Protein AF-A0A254SBN6-F1 (afdb_monomer_lite)

Sequence (213 aa):
MVHPYGEISDEPLEQAGLNVSQGADYEMYFSIADAWGNDSRSVTILERNDLVFFQFGYSECADVQYDTTKNLLTVRHGGDAVGNWILLDAEKSASVRKLKKSIEKYTQEYTTDDVLDGYGSSVVLKDYKRKTRRHLYFPNAKHSRVHDAVTIEKTFVSFLPSRDSYASMSYSDVSKKCADLQNELVVQMTMGEPDSSIKKKHPEQTGWAEKRN

pLDDT: mean 78.95, std 18.46, range [31.31, 98.12]

Foldseek 3Di:
DKDWFWDKDKDFADPVNLVPLPQWQKKKKKWFAPQQNQWIKMKIWTHHPLWIKIKIKIWGQQDWDQDPVVRDTDTDTPDIDIGDIDTDDPVLSVLVVVLVVLQVPDDIWMDPFDFDPRGFMKMWMQRSVVSMIMIITGTPGDCPRVVSVVVSVVSRVVPDDPCVVTDPDDPVVSVVVSVVVVVVSVVVVVPPDDPPPPPPPDDDDDDDDDDDD

Radius of gyration: 25.88 Å; chains: 1; bounding box: 81×72×52 Å

Structure (mmCIF, N/CA/C/O backbone):
data_AF-A0A254SBN6-F1
#
_entry.id   AF-A0A254SBN6-F1
#
loop_
_atom_site.group_PDB
_atom_site.id
_atom_site.type_symbol
_atom_site.label_atom_id
_atom_site.label_alt_id
_atom_site.label_comp_id
_atom_site.label_asym_id
_atom_site.label_entity_id
_atom_site.label_seq_id
_atom_site.pdbx_PDB_ins_code
_atom_site.Cartn_x
_atom_site.Cartn_y
_atom_site.Cartn_z
_atom_site.occupancy
_atom_site.B_iso_or_equiv
_atom_site.auth_seq_id
_atom_site.auth_comp_id
_atom_site.auth_asym_id
_atom_site.auth_atom_id
_atom_site.pdbx_PDB_model_num
ATOM 1 N N . MET A 1 1 ? 25.939 -2.891 10.377 1.00 67.75 1 MET A N 1
ATOM 2 C CA . MET A 1 1 ? 25.417 -1.662 11.018 1.00 67.75 1 MET A CA 1
ATOM 3 C C . MET A 1 1 ? 23.913 -1.865 11.188 1.00 67.75 1 MET A C 1
ATOM 5 O O . MET A 1 1 ? 23.377 -2.690 10.464 1.00 67.75 1 MET A O 1
ATOM 9 N N . VAL A 1 2 ? 23.259 -1.271 12.191 1.00 80.88 2 VAL A N 1
ATOM 10 C CA . VAL A 1 2 ? 21.801 -1.426 12.373 1.00 80.88 2 VAL A CA 1
ATOM 11 C C . VAL A 1 2 ? 21.120 -0.217 11.742 1.00 80.88 2 VAL A C 1
ATOM 13 O O . VAL A 1 2 ? 21.480 0.911 12.073 1.00 80.88 2 VAL A O 1
ATOM 16 N N . HIS A 1 3 ? 20.162 -0.458 10.853 1.00 79.75 3 HIS A N 1
ATOM 17 C CA . HIS A 1 3 ? 19.415 0.565 10.126 1.00 79.75 3 HIS A CA 1
ATOM 18 C C . HIS A 1 3 ? 17.928 0.512 10.505 1.00 79.75 3 HIS A C 1
ATOM 20 O O . HIS A 1 3 ? 17.415 -0.577 10.790 1.00 79.75 3 HIS A O 1
ATOM 26 N N . PRO A 1 4 ? 17.233 1.663 10.553 1.00 84.00 4 PRO A N 1
ATOM 27 C CA . PRO A 1 4 ? 15.793 1.694 10.787 1.00 84.00 4 PRO A CA 1
ATOM 28 C C . PRO A 1 4 ? 15.039 1.008 9.638 1.00 84.00 4 PRO A C 1
ATOM 30 O O . PRO A 1 4 ? 15.442 1.106 8.481 1.00 84.00 4 PRO A O 1
ATOM 33 N N . TYR A 1 5 ? 13.948 0.312 9.961 1.00 85.69 5 TYR A N 1
ATOM 34 C CA . TYR A 1 5 ? 13.074 -0.354 8.998 1.00 85.69 5 TYR A CA 1
ATOM 35 C C . TYR A 1 5 ? 11.602 -0.039 9.290 1.00 85.69 5 TYR A C 1
ATOM 37 O O . TYR A 1 5 ? 11.129 -0.181 10.422 1.00 85.69 5 TYR A O 1
ATOM 45 N N . GLY A 1 6 ? 10.846 0.368 8.268 1.00 84.25 6 GLY A N 1
ATOM 46 C CA . GLY A 1 6 ? 9.483 0.854 8.473 1.00 84.25 6 GLY A CA 1
ATOM 47 C C . GLY A 1 6 ? 9.482 2.232 9.103 1.00 84.25 6 GLY A C 1
ATOM 48 O O . GLY A 1 6 ? 8.956 2.400 10.199 1.00 84.25 6 GLY A O 1
ATOM 49 N N . GLU A 1 7 ? 10.099 3.207 8.435 1.00 88.94 7 GLU A N 1
ATOM 50 C CA . GLU A 1 7 ? 10.038 4.596 8.889 1.00 88.94 7 GLU A CA 1
ATOM 51 C C . GLU A 1 7 ? 8.579 5.034 9.023 1.00 88.94 7 GLU A C 1
ATOM 53 O O . GLU A 1 7 ? 7.764 4.772 8.135 1.00 88.94 7 GLU A O 1
ATOM 58 N N . ILE A 1 8 ? 8.259 5.682 10.144 1.00 94.12 8 ILE A N 1
ATOM 59 C CA . ILE A 1 8 ? 6.905 6.122 10.479 1.00 94.12 8 ILE A CA 1
ATOM 60 C C . ILE A 1 8 ? 6.838 7.641 10.334 1.00 94.12 8 ILE A C 1
ATOM 62 O O . ILE A 1 8 ? 7.571 8.357 11.014 1.00 94.12 8 ILE A O 1
ATOM 66 N N . SER A 1 9 ? 5.917 8.131 9.503 1.00 94.69 9 SER A N 1
ATOM 67 C CA . SER A 1 9 ? 5.515 9.543 9.490 1.00 94.69 9 SER A CA 1
ATOM 68 C C . SER A 1 9 ? 4.033 9.656 9.829 1.00 94.69 9 SER A C 1
ATOM 70 O O . SER A 1 9 ? 3.185 9.135 9.101 1.00 94.69 9 SER A O 1
ATOM 72 N N . ASP A 1 10 ? 3.728 10.321 10.941 1.00 95.25 10 ASP A N 1
ATOM 73 C CA . ASP A 1 10 ? 2.363 10.632 11.362 1.00 95.25 10 ASP A CA 1
ATOM 74 C C . ASP A 1 10 ? 2.080 12.120 11.129 1.00 95.25 10 ASP A C 1
ATOM 76 O O . ASP A 1 10 ? 2.785 12.997 11.627 1.00 95.25 10 ASP A O 1
ATOM 80 N N . GLU A 1 11 ? 1.015 12.404 10.388 1.00 94.38 11 GLU A N 1
ATOM 81 C CA . GLU A 1 11 ? 0.633 13.744 9.948 1.00 94.38 11 GLU A CA 1
ATOM 82 C C . GLU A 1 11 ? -0.873 13.967 10.174 1.00 94.38 11 GLU A C 1
ATOM 84 O O . GLU A 1 11 ? -1.669 13.023 10.098 1.00 94.38 11 GLU A O 1
ATOM 89 N N . PRO A 1 12 ? -1.328 15.205 10.430 1.00 94.19 12 PRO A N 1
ATOM 90 C CA . PRO A 1 12 ? -2.749 15.515 10.335 1.00 94.19 12 PRO A CA 1
ATOM 91 C C . PRO A 1 12 ? -3.233 15.325 8.889 1.00 94.19 12 PRO A C 1
ATOM 93 O O . PRO A 1 12 ? -2.528 15.651 7.935 1.00 94.19 12 PRO A O 1
ATOM 96 N N . LEU A 1 13 ? -4.458 14.825 8.709 1.00 90.75 13 LEU A N 1
ATOM 97 C CA . LEU A 1 13 ? -5.067 14.771 7.379 1.00 90.75 13 LEU A CA 1
ATOM 98 C C . LEU A 1 13 ? -5.337 16.187 6.868 1.00 90.75 13 LEU A C 1
ATOM 100 O O . LEU A 1 13 ? -6.056 16.961 7.501 1.00 90.75 13 LEU A O 1
ATOM 104 N N . GLU A 1 14 ? -4.810 16.495 5.687 1.00 86.06 14 GLU A N 1
ATOM 105 C CA . GLU A 1 14 ? -5.105 17.747 5.001 1.00 86.06 14 GLU A CA 1
ATOM 106 C C . GLU A 1 14 ? -6.595 17.867 4.660 1.00 86.06 14 GLU A C 1
ATOM 108 O O . GLU A 1 14 ? -7.290 16.876 4.403 1.00 86.06 14 GLU A O 1
ATOM 113 N N . GLN A 1 15 ? -7.087 19.107 4.581 1.00 80.56 15 GLN A N 1
ATOM 114 C CA . GLN A 1 15 ? -8.495 19.390 4.295 1.00 80.56 15 GLN A CA 1
ATOM 115 C C . GLN A 1 15 ? -8.963 18.766 2.969 1.00 80.56 15 GLN A C 1
ATOM 117 O O . GLN A 1 15 ? -10.091 18.283 2.879 1.00 80.56 15 GLN A O 1
ATOM 122 N N . ALA A 1 16 ? -8.088 18.720 1.959 1.00 79.56 16 ALA A N 1
ATOM 123 C CA . ALA A 1 16 ? -8.364 18.047 0.693 1.00 79.56 16 ALA A CA 1
ATOM 124 C C . ALA A 1 16 ? -8.655 16.549 0.893 1.00 79.56 16 ALA A C 1
ATOM 126 O O . ALA A 1 16 ? -9.636 16.035 0.360 1.00 79.56 16 ALA A O 1
ATOM 127 N N . GLY A 1 17 ? -7.869 15.864 1.729 1.00 73.88 17 GLY A N 1
ATOM 128 C CA . GLY A 1 17 ? -8.077 14.454 2.063 1.00 73.88 17 GLY A CA 1
ATOM 129 C C . GLY A 1 17 ? -9.382 14.199 2.821 1.00 73.88 17 GLY A C 1
ATOM 130 O O . GLY A 1 17 ? -10.051 13.198 2.569 1.00 73.88 17 GLY A O 1
ATOM 131 N N . LEU A 1 18 ? -9.789 15.119 3.702 1.00 75.62 18 LEU A N 1
ATOM 132 C CA . LEU A 1 18 ? -11.062 15.023 4.430 1.00 75.6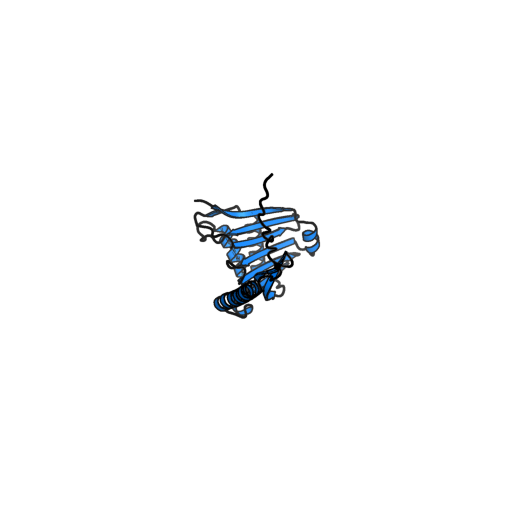2 18 LEU A CA 1
ATOM 133 C C . LEU A 1 18 ? -12.275 15.148 3.497 1.00 75.62 18 LEU A C 1
ATOM 135 O O . LEU A 1 18 ? -13.257 14.419 3.659 1.00 75.62 18 LEU A O 1
ATOM 139 N N . ASN A 1 19 ? -12.193 16.023 2.494 1.00 75.88 19 ASN A N 1
ATOM 140 C CA . ASN A 1 19 ? -13.279 16.260 1.540 1.00 75.88 19 ASN A CA 1
ATOM 141 C C . ASN A 1 19 ? -13.505 15.067 0.591 1.00 75.88 19 ASN A C 1
ATOM 143 O O . ASN A 1 19 ? -14.624 14.854 0.128 1.00 75.88 19 ASN A O 1
ATOM 147 N N . VAL A 1 20 ? -12.466 14.266 0.332 1.00 76.38 20 VAL A N 1
ATOM 148 C CA . VAL A 1 20 ? -12.528 13.076 -0.540 1.00 76.38 20 VAL A CA 1
ATOM 149 C C . VAL A 1 20 ? -12.968 11.819 0.223 1.00 76.38 20 VAL A C 1
ATOM 151 O O . VAL A 1 20 ? -13.244 10.798 -0.394 1.00 76.38 20 VAL A O 1
ATOM 154 N N . SER A 1 21 ? -13.121 11.883 1.552 1.00 75.06 21 SER A N 1
ATOM 155 C CA . SER A 1 21 ? -13.477 10.718 2.380 1.00 75.06 21 SER A CA 1
ATOM 156 C C . SER A 1 21 ? -14.774 10.017 1.959 1.00 75.06 21 SER A C 1
ATOM 158 O O . SER A 1 21 ? -14.936 8.836 2.241 1.00 75.06 21 SER A O 1
ATOM 160 N N . GLN A 1 22 ? -15.716 10.709 1.299 1.00 77.81 22 GLN A N 1
ATOM 161 C CA . GLN A 1 22 ? -17.021 10.160 0.889 1.00 77.81 22 GLN A CA 1
ATOM 162 C C . GLN A 1 22 ? -17.770 9.420 2.024 1.00 77.81 22 GLN A C 1
ATOM 164 O O . GLN A 1 22 ? -18.514 8.465 1.777 1.00 77.81 22 GLN A O 1
ATOM 169 N N . GLY A 1 23 ? -17.565 9.851 3.275 1.00 84.25 23 GLY A N 1
ATOM 170 C CA . GLY A 1 23 ? -18.139 9.217 4.467 1.00 84.25 23 GLY A CA 1
ATOM 171 C C . GLY A 1 23 ? -17.445 7.926 4.915 1.00 84.25 23 GLY A C 1
ATOM 172 O O . GLY A 1 23 ? -18.014 7.193 5.716 1.00 84.25 23 GLY A O 1
ATOM 173 N N . ALA A 1 24 ? -16.255 7.620 4.397 1.00 92.69 24 ALA A N 1
ATOM 174 C CA . ALA A 1 24 ? -15.457 6.480 4.824 1.00 92.69 24 ALA A CA 1
ATOM 175 C C . ALA A 1 24 ? -14.924 6.645 6.252 1.00 92.69 24 ALA A C 1
ATOM 177 O O . ALA A 1 24 ? -14.627 7.748 6.714 1.00 92.69 24 ALA A O 1
ATOM 178 N N . ASP A 1 25 ? -14.755 5.515 6.927 1.00 95.00 25 ASP A N 1
ATOM 179 C CA . ASP A 1 25 ? -14.165 5.429 8.257 1.00 95.00 25 ASP A CA 1
ATOM 180 C C . ASP A 1 25 ? -12.637 5.540 8.176 1.00 95.00 25 ASP A C 1
ATOM 182 O O . ASP A 1 25 ? -12.015 6.283 8.940 1.00 95.00 25 ASP A O 1
ATOM 186 N N . TYR A 1 26 ? -12.037 4.829 7.217 1.00 96.38 26 TYR A N 1
ATOM 187 C CA . TYR A 1 26 ? -10.621 4.922 6.874 1.00 96.38 26 TYR A CA 1
ATOM 188 C C . TYR A 1 26 ? -10.346 4.424 5.450 1.00 96.38 26 TYR A C 1
ATOM 190 O O . TYR A 1 26 ? -11.128 3.666 4.874 1.00 96.38 26 TYR A O 1
ATOM 198 N N . GLU A 1 27 ? -9.184 4.812 4.930 1.00 97.12 27 GLU A N 1
ATOM 199 C CA . GLU A 1 27 ? -8.585 4.296 3.701 1.00 97.12 27 GLU A CA 1
ATOM 200 C C . GLU A 1 27 ? -7.171 3.789 4.005 1.00 97.12 27 GLU A C 1
ATOM 202 O O . GLU A 1 27 ? -6.392 4.460 4.684 1.00 97.12 27 GLU A O 1
ATOM 207 N N . MET A 1 28 ? -6.836 2.604 3.509 1.00 97.94 28 MET A N 1
ATOM 208 C CA . MET A 1 28 ? -5.481 2.071 3.499 1.00 97.94 28 MET A CA 1
ATOM 209 C C . MET A 1 28 ? -5.007 1.938 2.062 1.00 97.94 28 MET A C 1
ATOM 211 O O . MET A 1 28 ? -5.699 1.357 1.234 1.00 97.94 28 MET A O 1
ATOM 215 N N . TYR A 1 29 ? -3.813 2.431 1.788 1.00 96.69 29 TYR A N 1
ATOM 216 C CA . TYR A 1 29 ? -3.151 2.308 0.505 1.00 96.69 29 TYR A CA 1
ATOM 217 C C . TYR A 1 29 ? -1.822 1.593 0.701 1.00 96.69 29 TYR A C 1
ATOM 219 O O . TYR A 1 29 ? -1.080 1.913 1.626 1.00 96.69 29 TYR A O 1
ATOM 227 N N . PHE A 1 30 ? -1.527 0.644 -0.170 1.00 96.88 30 PHE A N 1
ATOM 228 C CA . PHE A 1 30 ? -0.237 -0.010 -0.278 1.00 96.88 30 PHE A CA 1
ATOM 229 C C . PHE A 1 30 ? 0.264 0.140 -1.703 1.00 96.88 30 PHE A C 1
ATOM 231 O O . PHE A 1 30 ? -0.506 -0.032 -2.646 1.00 96.88 30 PHE A O 1
ATOM 238 N N . SER A 1 31 ? 1.551 0.415 -1.858 1.00 93.06 31 SER A N 1
ATOM 239 C CA . SER A 1 31 ? 2.221 0.379 -3.151 1.00 93.06 31 SER A CA 1
ATOM 240 C C . SER A 1 31 ? 3.564 -0.306 -3.042 1.00 93.06 31 SER A C 1
ATOM 242 O O . SER A 1 31 ? 4.280 -0.140 -2.057 1.00 93.06 31 SER A O 1
ATOM 244 N N . ILE A 1 32 ? 3.891 -1.070 -4.072 1.00 89.94 32 ILE A N 1
ATOM 245 C CA . ILE A 1 32 ? 5.181 -1.717 -4.247 1.00 89.94 32 ILE A CA 1
ATOM 246 C C . ILE A 1 32 ? 5.608 -1.531 -5.696 1.00 89.94 32 ILE A C 1
ATOM 248 O O . ILE A 1 32 ? 4.792 -1.665 -6.609 1.00 89.94 32 ILE A O 1
ATOM 252 N N . ALA A 1 33 ? 6.880 -1.227 -5.901 1.00 84.25 33 ALA A N 1
ATOM 253 C CA . ALA A 1 33 ? 7.478 -1.127 -7.219 1.00 84.25 33 ALA A CA 1
ATOM 254 C C . ALA A 1 33 ? 8.822 -1.856 -7.245 1.00 84.25 33 ALA A C 1
ATOM 256 O O . ALA A 1 33 ? 9.437 -2.080 -6.198 1.00 84.25 33 ALA A O 1
ATOM 257 N N . ASP A 1 34 ? 9.265 -2.247 -8.438 1.00 77.62 34 ASP A N 1
ATOM 258 C CA . ASP A 1 34 ? 10.660 -2.632 -8.633 1.00 77.62 34 ASP A CA 1
ATOM 259 C C . ASP A 1 34 ? 11.608 -1.426 -8.501 1.00 77.62 34 ASP A C 1
ATOM 261 O O . ASP A 1 34 ? 11.180 -0.290 -8.280 1.00 77.62 34 ASP A O 1
ATOM 265 N N . ALA A 1 35 ? 12.912 -1.678 -8.648 1.00 74.25 35 ALA A N 1
ATOM 266 C CA . ALA A 1 35 ? 13.940 -0.664 -8.445 1.00 74.25 35 ALA A CA 1
ATOM 267 C C . ALA A 1 35 ? 13.880 0.545 -9.384 1.00 74.25 35 ALA A C 1
ATOM 269 O O . ALA A 1 35 ? 14.540 1.551 -9.137 1.00 74.25 35 ALA A O 1
ATOM 270 N N . TRP A 1 36 ? 13.087 0.449 -10.446 1.00 72.88 36 TRP A N 1
ATOM 271 C CA . TRP A 1 36 ? 13.008 1.446 -11.500 1.00 72.88 36 TRP A CA 1
ATOM 272 C C . TRP A 1 36 ? 11.582 1.959 -11.705 1.00 72.88 36 TRP A C 1
ATOM 274 O O . TRP A 1 36 ? 11.349 2.721 -12.634 1.00 72.88 36 TRP A O 1
ATOM 284 N N . GLY A 1 37 ? 10.619 1.552 -10.869 1.00 74.31 37 GLY A N 1
ATOM 285 C CA . GLY A 1 37 ? 9.211 1.908 -11.058 1.00 74.31 37 GLY A CA 1
ATOM 286 C C . GLY A 1 37 ? 8.551 1.232 -12.267 1.00 74.31 37 GLY A C 1
ATOM 287 O O . GLY A 1 37 ? 7.441 1.602 -12.645 1.00 74.31 37 GLY A O 1
ATOM 288 N N . ASN A 1 38 ? 9.206 0.249 -12.883 1.00 76.00 38 ASN A N 1
ATOM 289 C CA . ASN A 1 38 ? 8.777 -0.343 -14.148 1.00 76.00 38 ASN A CA 1
ATOM 290 C C . ASN A 1 38 ? 7.637 -1.351 -13.982 1.00 76.00 38 ASN A C 1
ATOM 292 O O . ASN A 1 38 ? 6.853 -1.544 -14.907 1.00 76.00 38 ASN A O 1
ATOM 296 N N . ASP A 1 39 ? 7.526 -1.981 -12.819 1.00 80.62 39 ASP A N 1
ATOM 297 C CA . ASP A 1 39 ? 6.393 -2.829 -12.451 1.00 80.62 39 ASP A CA 1
ATOM 298 C C . ASP A 1 39 ? 5.888 -2.369 -11.084 1.00 80.62 39 ASP A C 1
ATOM 300 O O . ASP A 1 39 ? 6.470 -2.685 -10.042 1.00 80.62 39 ASP A O 1
ATOM 304 N N . SER A 1 40 ? 4.835 -1.551 -11.100 1.00 86.94 40 SER A N 1
ATOM 305 C CA . SER A 1 40 ? 4.221 -1.003 -9.896 1.00 86.94 40 SER A CA 1
ATOM 306 C C . SER A 1 40 ? 2.853 -1.622 -9.664 1.00 86.94 40 SER A C 1
ATOM 308 O O . SER A 1 40 ? 2.019 -1.704 -10.564 1.00 86.94 40 SER A O 1
ATOM 310 N N . ARG A 1 41 ? 2.608 -2.046 -8.426 1.00 90.38 41 ARG A N 1
ATOM 311 C CA . ARG A 1 41 ? 1.334 -2.603 -7.973 1.00 90.38 41 ARG A CA 1
ATOM 312 C C . ARG A 1 41 ? 0.861 -1.828 -6.766 1.00 90.38 41 ARG A C 1
ATOM 314 O O . ARG A 1 41 ? 1.654 -1.492 -5.885 1.00 90.38 41 ARG A O 1
ATOM 321 N N . SER A 1 42 ? -0.440 -1.612 -6.691 1.00 94.06 42 SER A N 1
ATOM 322 C CA . SER A 1 42 ? -1.061 -0.981 -5.541 1.00 94.06 42 SER A CA 1
ATOM 323 C C . SER A 1 42 ? -2.335 -1.684 -5.108 1.00 94.06 42 SER A C 1
ATOM 325 O O . SER A 1 42 ? -3.009 -2.371 -5.878 1.00 94.06 42 SER A O 1
ATOM 327 N N . VAL A 1 43 ? -2.643 -1.516 -3.829 1.00 96.12 43 VAL A N 1
ATOM 328 C CA . VAL A 1 43 ? -3.874 -1.965 -3.194 1.00 96.12 43 VAL A CA 1
ATOM 329 C C . VAL A 1 43 ? -4.455 -0.789 -2.437 1.00 96.12 43 VAL A C 1
ATOM 331 O O . VAL A 1 43 ? -3.791 -0.230 -1.569 1.00 96.12 43 VAL A O 1
ATOM 334 N N . THR A 1 44 ? -5.712 -0.468 -2.714 1.00 96.81 44 THR A N 1
ATOM 335 C CA . THR A 1 44 ? -6.494 0.482 -1.927 1.00 96.81 44 THR A CA 1
ATOM 336 C C . THR A 1 44 ? -7.631 -0.264 -1.252 1.00 96.81 44 THR A C 1
ATOM 338 O O . THR A 1 44 ? -8.377 -1.005 -1.890 1.00 96.81 44 THR A O 1
ATOM 341 N N . ILE A 1 45 ? -7.774 -0.071 0.053 1.00 97.31 45 ILE A N 1
ATOM 342 C CA . ILE A 1 45 ? -8.854 -0.629 0.856 1.00 97.31 45 ILE A CA 1
ATOM 343 C C . ILE A 1 45 ? -9.577 0.516 1.551 1.00 97.31 45 ILE A C 1
ATOM 345 O O . ILE A 1 45 ? -8.947 1.371 2.167 1.00 97.31 45 ILE A O 1
ATOM 349 N N . LEU A 1 46 ? -10.901 0.513 1.478 1.00 95.94 46 LEU A N 1
ATOM 350 C CA . LEU A 1 46 ? -11.766 1.544 2.034 1.00 95.94 46 LEU A CA 1
ATOM 351 C C . LEU A 1 46 ? -12.826 0.883 2.912 1.00 95.94 46 LEU A C 1
ATOM 353 O O . LEU A 1 46 ? -13.549 0.014 2.433 1.00 95.94 46 LEU A O 1
ATOM 357 N N . GLU A 1 47 ? -12.966 1.302 4.168 1.00 96.56 47 GLU A N 1
ATOM 358 C CA . GLU A 1 47 ? -14.106 0.891 5.002 1.00 96.56 47 GLU A CA 1
ATOM 359 C C . GLU A 1 47 ? -15.101 2.043 5.142 1.00 96.56 47 GLU A C 1
ATOM 361 O O . GLU A 1 47 ? -14.714 3.186 5.392 1.00 96.56 47 GLU A O 1
ATOM 366 N N . ARG A 1 48 ? -16.388 1.745 4.956 1.00 94.31 48 ARG A N 1
ATOM 367 C CA . ARG A 1 48 ? -17.491 2.704 5.052 1.00 94.31 48 ARG A CA 1
ATOM 368 C C . ARG A 1 48 ? -18.726 2.008 5.603 1.00 94.31 48 ARG A C 1
ATOM 370 O O . ARG A 1 48 ? -19.261 1.122 4.939 1.00 94.31 48 ARG A O 1
ATOM 377 N N . ASN A 1 49 ? -19.213 2.445 6.763 1.00 90.81 49 ASN A N 1
ATOM 378 C CA . ASN A 1 49 ? -20.407 1.878 7.405 1.00 90.81 49 ASN A CA 1
ATOM 379 C C . ASN A 1 49 ? -20.299 0.349 7.565 1.00 90.81 49 ASN A C 1
ATOM 381 O O . ASN A 1 49 ? -21.191 -0.386 7.148 1.00 90.81 49 ASN A O 1
ATOM 385 N N . ASP A 1 50 ? -19.165 -0.122 8.089 1.00 91.62 50 ASP A N 1
ATOM 386 C CA . ASP A 1 50 ? -18.832 -1.544 8.285 1.00 91.62 50 ASP A CA 1
ATOM 387 C C . ASP A 1 50 ? -18.713 -2.396 7.000 1.00 91.62 50 ASP A C 1
ATOM 389 O O . ASP A 1 50 ? -18.451 -3.603 7.076 1.00 91.62 50 ASP A O 1
ATOM 393 N N . LEU A 1 51 ? -18.851 -1.791 5.816 1.00 96.44 51 LEU A N 1
ATOM 394 C CA . LEU A 1 51 ? -18.578 -2.426 4.528 1.00 96.44 51 LEU A CA 1
ATOM 395 C C . LEU A 1 51 ? -17.144 -2.130 4.100 1.00 96.44 51 LEU A C 1
ATOM 397 O O . LEU A 1 51 ? -16.727 -0.972 4.064 1.00 96.44 51 LEU A O 1
ATOM 401 N N . VAL A 1 52 ? -16.403 -3.178 3.745 1.00 97.75 52 VAL A N 1
ATOM 402 C CA . VAL A 1 52 ? -15.008 -3.065 3.317 1.00 97.75 52 VAL A CA 1
ATOM 403 C C . VAL A 1 52 ? -14.913 -3.290 1.815 1.00 97.75 52 VAL A C 1
ATOM 405 O O . VAL A 1 52 ? -15.300 -4.338 1.302 1.00 97.75 52 VAL A O 1
ATOM 408 N N . PHE A 1 53 ? -14.366 -2.305 1.119 1.00 96.62 53 PHE A N 1
ATOM 409 C CA . PHE A 1 53 ? -14.145 -2.318 -0.316 1.00 96.62 53 PHE A CA 1
ATOM 410 C C . PHE A 1 53 ? -12.655 -2.396 -0.612 1.00 96.62 53 PHE A C 1
ATOM 412 O O . PHE A 1 53 ? -11.837 -1.824 0.104 1.00 96.62 53 PHE A O 1
ATOM 419 N N . PHE A 1 54 ? -12.311 -3.078 -1.692 1.00 95.81 54 PHE A N 1
ATOM 420 C CA . PHE A 1 54 ? -10.946 -3.234 -2.171 1.00 95.81 54 PHE A CA 1
ATOM 421 C C . PHE A 1 54 ? -10.858 -2.864 -3.650 1.00 95.81 54 PHE A C 1
ATOM 423 O O . PHE A 1 54 ? -11.774 -3.146 -4.422 1.00 95.81 54 PHE A O 1
ATOM 430 N N . GLN A 1 55 ? -9.734 -2.279 -4.039 1.00 94.94 55 GLN A N 1
ATOM 431 C CA . GLN A 1 55 ? -9.350 -2.019 -5.415 1.00 94.94 55 GLN A CA 1
ATOM 432 C C . GLN A 1 55 ? -7.854 -2.302 -5.570 1.00 94.94 55 GLN A C 1
ATOM 434 O O . GLN A 1 55 ? -7.066 -2.008 -4.671 1.00 94.94 55 GLN A O 1
ATOM 439 N N . PHE A 1 56 ? -7.458 -2.845 -6.718 1.00 94.62 56 PHE A N 1
ATOM 440 C CA . PHE A 1 56 ? -6.050 -2.963 -7.089 1.00 94.62 56 PHE A CA 1
ATOM 441 C C . PHE A 1 56 ? -5.709 -1.981 -8.211 1.00 94.62 56 PHE A C 1
ATOM 443 O O . PHE A 1 56 ? -6.567 -1.643 -9.031 1.00 94.62 56 PHE A O 1
ATOM 450 N N . GLY A 1 57 ? -4.449 -1.568 -8.255 1.00 91.81 57 GLY A N 1
ATOM 451 C CA . GLY A 1 57 ? -3.855 -0.837 -9.364 1.00 91.81 57 GLY A CA 1
ATOM 452 C C . GLY A 1 57 ? -2.588 -1.530 -9.851 1.00 91.81 57 GLY A C 1
ATOM 453 O O . GLY A 1 57 ? -1.881 -2.186 -9.082 1.00 91.81 57 GLY A O 1
ATOM 454 N N . TYR A 1 58 ? -2.313 -1.386 -11.137 1.00 88.94 58 TYR A N 1
ATOM 455 C CA . TYR A 1 58 ? -1.111 -1.863 -11.796 1.00 88.94 58 TYR A CA 1
ATOM 456 C C . TYR A 1 58 ? -0.647 -0.825 -12.814 1.00 88.94 58 TYR A C 1
ATOM 458 O O . TYR A 1 58 ? -1.470 -0.235 -13.515 1.00 88.94 58 TYR A O 1
ATOM 466 N N . SER A 1 59 ? 0.659 -0.595 -12.879 1.00 84.69 59 SER A N 1
ATOM 467 C CA . SER A 1 59 ? 1.285 0.294 -13.852 1.00 84.69 59 SER A CA 1
ATOM 468 C C . SER A 1 59 ? 2.580 -0.331 -14.355 1.00 84.69 59 SER A C 1
ATOM 470 O O . SER A 1 59 ? 3.396 -0.814 -13.565 1.00 84.69 59 SER A O 1
ATOM 472 N N . GLU A 1 60 ? 2.740 -0.324 -15.675 1.00 80.00 60 GLU A N 1
ATOM 473 C CA . GLU A 1 60 ? 3.934 -0.776 -16.382 1.00 80.00 60 GLU A CA 1
ATOM 474 C C . GLU A 1 60 ? 4.762 0.429 -16.850 1.00 80.00 60 GLU A C 1
ATOM 476 O O . GLU A 1 60 ? 4.214 1.449 -17.271 1.00 80.00 60 GLU A O 1
ATOM 481 N N . CYS A 1 61 ? 6.087 0.278 -16.841 1.00 72.31 61 CYS A N 1
ATOM 482 C CA . CYS A 1 61 ? 7.083 1.224 -17.346 1.00 72.31 61 CYS A CA 1
ATOM 483 C C . CYS A 1 61 ? 6.838 2.675 -16.921 1.00 72.31 61 CYS A C 1
ATOM 485 O O . CYS A 1 61 ? 6.523 3.489 -17.785 1.00 72.31 61 CYS A O 1
ATOM 487 N N . ALA A 1 62 ? 6.978 3.016 -15.636 1.00 64.94 62 ALA A N 1
ATOM 488 C CA . ALA A 1 62 ? 7.063 4.418 -15.232 1.00 64.94 62 ALA A CA 1
ATOM 489 C C . ALA A 1 62 ? 8.459 4.968 -15.579 1.00 64.94 62 ALA A C 1
ATOM 491 O O . ALA A 1 62 ? 9.351 4.978 -14.737 1.00 64.94 62 ALA A O 1
ATOM 492 N N . ASP A 1 63 ? 8.666 5.402 -16.824 1.00 59.97 63 ASP A N 1
ATOM 493 C CA . ASP A 1 63 ? 9.924 6.044 -17.218 1.00 59.97 63 ASP A CA 1
ATOM 494 C C . ASP A 1 63 ? 9.856 7.557 -17.021 1.00 59.97 63 ASP A C 1
ATOM 496 O O . ASP A 1 63 ? 8.800 8.173 -17.162 1.00 59.97 63 ASP A O 1
ATOM 500 N N . VAL A 1 64 ? 10.995 8.170 -16.723 1.00 58.00 64 VAL A N 1
ATOM 501 C CA . VAL A 1 64 ? 11.103 9.591 -16.411 1.00 58.00 64 VAL A CA 1
ATOM 502 C C . VAL A 1 64 ? 11.848 10.298 -17.541 1.00 58.00 64 VAL A C 1
ATOM 504 O O . VAL A 1 64 ? 13.072 10.277 -17.620 1.00 58.00 64 VAL A O 1
ATOM 507 N N . GLN A 1 65 ? 11.110 10.977 -18.414 1.00 61.19 65 GLN A N 1
ATOM 508 C CA . GLN A 1 65 ? 11.674 11.817 -19.464 1.00 61.19 65 GLN A CA 1
ATOM 509 C C . GLN A 1 65 ? 11.943 13.224 -18.927 1.00 61.19 65 GLN A C 1
ATOM 511 O O . GLN A 1 65 ? 11.045 13.868 -18.395 1.00 61.19 65 GLN A O 1
ATOM 516 N N . TYR A 1 66 ? 13.147 13.751 -19.129 1.00 53.28 66 TYR A N 1
ATOM 517 C CA . TYR A 1 66 ? 13.448 15.152 -18.841 1.00 53.28 66 TYR A CA 1
ATOM 518 C C . TYR A 1 66 ? 13.593 15.946 -20.144 1.00 53.28 66 TYR A C 1
ATOM 520 O O . TYR A 1 66 ? 14.520 15.734 -20.923 1.00 53.28 66 TYR A O 1
ATOM 528 N N . ASP A 1 67 ? 12.657 16.860 -20.391 1.00 64.94 67 ASP A N 1
ATOM 529 C CA . ASP A 1 67 ? 12.744 17.851 -21.461 1.00 64.94 67 ASP A CA 1
ATOM 530 C C . ASP A 1 67 ? 13.671 18.979 -20.993 1.00 64.94 67 ASP A C 1
ATOM 532 O O . ASP A 1 67 ? 13.273 19.861 -20.227 1.00 64.94 67 ASP A O 1
ATOM 536 N N . THR A 1 68 ? 14.921 18.947 -21.455 1.00 65.12 68 THR A N 1
ATOM 537 C CA . THR A 1 68 ? 15.946 19.953 -21.137 1.00 65.12 68 THR A CA 1
ATOM 538 C C . THR A 1 68 ? 15.595 21.345 -21.661 1.00 65.12 68 THR A C 1
ATOM 540 O O . THR A 1 68 ? 16.040 22.338 -21.092 1.00 65.12 68 THR A O 1
ATOM 543 N N . THR A 1 69 ? 14.773 21.440 -22.710 1.00 72.56 69 THR A N 1
ATOM 544 C CA . THR A 1 69 ? 14.371 22.718 -23.318 1.00 72.56 69 THR A CA 1
ATOM 545 C C . THR A 1 69 ? 13.278 23.393 -22.497 1.00 72.56 69 THR A C 1
ATOM 547 O O . THR A 1 69 ? 13.263 24.614 -22.353 1.00 72.56 69 THR A O 1
ATOM 550 N N . LYS A 1 70 ? 12.364 22.598 -21.932 1.00 73.44 70 LYS A N 1
ATOM 551 C CA . LYS A 1 70 ? 11.258 23.083 -21.092 1.00 73.44 70 LYS A CA 1
ATOM 552 C C . LYS A 1 70 ? 11.535 22.991 -19.595 1.00 73.44 70 LYS A C 1
ATOM 554 O O . LYS A 1 70 ? 10.698 23.442 -18.818 1.00 73.44 70 LYS A O 1
ATOM 559 N N . ASN A 1 71 ? 12.672 22.416 -19.193 1.00 68.56 71 ASN A N 1
ATOM 560 C CA . ASN A 1 71 ? 12.969 22.049 -17.807 1.00 68.56 71 ASN A CA 1
ATOM 561 C C . ASN A 1 71 ? 11.815 21.233 -17.184 1.00 68.56 71 ASN A C 1
ATOM 563 O O . ASN A 1 71 ? 11.365 21.510 -16.072 1.00 68.56 71 ASN A O 1
ATOM 567 N N . LEU A 1 72 ? 11.277 20.274 -17.947 1.00 61.28 72 LEU A N 1
ATOM 568 C CA . LEU A 1 72 ? 10.065 19.540 -17.582 1.00 61.28 72 LEU A CA 1
ATOM 569 C C . LEU A 1 72 ? 10.352 18.050 -17.431 1.00 61.28 72 LEU A C 1
ATOM 571 O O . LEU A 1 72 ? 10.795 17.395 -18.369 1.00 61.28 72 LEU A O 1
ATOM 575 N N . LEU A 1 73 ? 10.010 17.506 -16.266 1.00 53.16 73 LEU A N 1
ATOM 576 C CA . LEU A 1 73 ? 9.986 16.072 -16.017 1.00 53.16 73 LEU A CA 1
ATOM 577 C C . LEU A 1 73 ? 8.626 15.501 -16.449 1.00 53.16 73 LEU A C 1
ATOM 579 O O . LEU A 1 73 ? 7.589 15.934 -15.951 1.00 53.16 73 LEU A O 1
ATOM 583 N N . THR A 1 74 ? 8.616 14.544 -17.370 1.00 58.28 74 THR A N 1
ATOM 584 C CA . THR A 1 74 ? 7.420 13.842 -17.844 1.00 58.28 74 THR A CA 1
ATOM 585 C C . THR A 1 74 ? 7.557 12.365 -17.525 1.00 58.28 74 THR A C 1
ATOM 587 O O . THR A 1 74 ? 8.474 11.716 -18.014 1.00 58.28 74 THR A O 1
ATOM 590 N N . VAL A 1 75 ? 6.630 11.821 -16.740 1.00 57.81 75 VAL A N 1
ATOM 591 C CA . VAL A 1 75 ? 6.564 10.376 -16.512 1.00 57.81 75 VAL A CA 1
ATOM 592 C C . VAL A 1 75 ? 5.750 9.749 -17.642 1.00 57.81 75 VAL A C 1
ATOM 594 O O . VAL A 1 75 ? 4.601 10.137 -17.863 1.00 57.81 75 VAL A O 1
ATOM 597 N N . ARG A 1 76 ? 6.343 8.825 -18.399 1.00 57.75 76 ARG A N 1
ATOM 598 C CA . ARG A 1 76 ? 5.625 8.008 -19.386 1.00 57.75 76 ARG A CA 1
ATOM 599 C C . ARG A 1 76 ? 5.232 6.701 -18.722 1.00 57.75 76 ARG A C 1
ATOM 601 O O . ARG A 1 76 ? 6.041 6.143 -17.999 1.00 57.75 76 ARG A O 1
ATOM 608 N N . HIS A 1 77 ? 4.019 6.226 -18.989 1.00 59.69 77 HIS A N 1
ATOM 609 C CA . HIS A 1 77 ? 3.537 4.925 -18.531 1.00 59.69 77 HIS A CA 1
ATOM 610 C C . HIS A 1 77 ? 3.322 4.007 -19.739 1.00 59.69 77 HIS A C 1
ATOM 612 O O . HIS A 1 77 ? 2.719 4.410 -20.734 1.00 59.69 77 HIS A O 1
ATOM 618 N N . GLY A 1 78 ? 3.840 2.782 -19.656 1.00 58.03 78 GLY A N 1
ATOM 619 C CA . GLY A 1 78 ? 3.734 1.739 -20.682 1.00 58.03 78 GLY A CA 1
ATOM 620 C C . GLY A 1 78 ? 2.381 1.021 -20.723 1.00 58.03 78 GLY A C 1
ATOM 621 O O . GLY A 1 78 ? 2.140 0.259 -21.664 1.00 58.03 78 GLY A O 1
ATOM 622 N N . GLY A 1 79 ? 1.523 1.290 -19.737 1.00 67.44 79 GLY A N 1
ATOM 623 C CA . GLY A 1 79 ? 0.153 0.802 -19.603 1.00 67.44 79 GLY A CA 1
ATOM 624 C C . GLY A 1 79 ? -0.302 0.853 -18.144 1.00 67.44 79 GLY A C 1
ATOM 625 O O . GLY A 1 79 ? 0.521 0.741 -17.235 1.00 67.44 79 GLY A O 1
ATOM 626 N N . ASP A 1 80 ? -1.600 1.026 -17.913 1.00 74.00 80 ASP A N 1
ATOM 627 C CA . ASP A 1 80 ? -2.218 0.996 -16.592 1.00 74.00 80 ASP A CA 1
ATOM 628 C C . ASP A 1 80 ? -3.405 0.025 -16.552 1.00 74.00 80 ASP A C 1
ATOM 630 O O . ASP A 1 80 ? -4.135 -0.173 -17.524 1.00 74.00 80 ASP A O 1
ATOM 634 N N . ALA A 1 81 ? -3.598 -0.612 -15.401 1.00 77.06 81 ALA A N 1
ATOM 635 C CA . ALA A 1 81 ? -4.802 -1.369 -15.110 1.00 77.06 81 ALA A CA 1
ATOM 636 C C . ALA A 1 81 ? -5.285 -1.009 -13.710 1.00 77.06 81 ALA A C 1
ATOM 638 O O . ALA A 1 81 ? -4.583 -1.195 -12.718 1.00 77.06 81 ALA A O 1
ATOM 639 N N . VAL A 1 82 ? -6.513 -0.509 -13.626 1.00 83.44 82 VAL A N 1
ATOM 640 C CA . VAL A 1 82 ? -7.180 -0.239 -12.355 1.00 83.44 82 VAL A CA 1
ATOM 641 C C . VAL A 1 82 ? -8.387 -1.156 -12.261 1.00 83.44 82 VAL A C 1
ATOM 643 O O . VAL A 1 82 ? -9.268 -1.143 -13.120 1.00 83.44 82 VAL A O 1
ATOM 646 N N . GLY A 1 83 ? -8.416 -1.984 -11.220 1.00 83.69 83 GLY A N 1
ATOM 647 C CA . GLY A 1 83 ? -9.545 -2.861 -10.952 1.00 83.69 83 GLY A CA 1
ATOM 648 C C . GLY A 1 83 ? -10.807 -2.080 -10.590 1.00 83.69 83 GLY A C 1
ATOM 649 O O . GLY A 1 83 ? -10.755 -0.941 -10.127 1.00 83.69 83 GLY A O 1
ATOM 650 N N . ASN A 1 84 ? -11.967 -2.717 -10.732 1.00 90.38 84 ASN A N 1
ATOM 651 C CA . ASN A 1 84 ? -13.191 -2.196 -10.127 1.00 90.38 84 ASN A CA 1
ATOM 652 C C . ASN A 1 84 ? -13.118 -2.298 -8.596 1.00 90.38 84 ASN A C 1
ATOM 654 O O . ASN A 1 84 ? -12.419 -3.156 -8.056 1.00 90.38 84 ASN A O 1
ATOM 658 N N . TRP A 1 85 ? -13.892 -1.464 -7.902 1.00 93.75 85 TRP A N 1
ATOM 659 C CA . TRP A 1 85 ? -14.122 -1.636 -6.470 1.00 93.75 85 TRP A CA 1
ATOM 660 C C . TRP A 1 85 ? -14.904 -2.924 -6.208 1.00 93.75 85 TRP A C 1
ATOM 662 O O . TRP A 1 85 ? -15.975 -3.143 -6.775 1.00 93.75 85 TRP A O 1
ATOM 672 N N . ILE A 1 86 ? -14.375 -3.762 -5.324 1.00 95.12 86 ILE A N 1
ATOM 673 C CA . ILE A 1 86 ? -14.949 -5.051 -4.944 1.00 95.12 86 ILE A CA 1
ATOM 674 C C . ILE A 1 86 ? -15.340 -4.986 -3.472 1.00 95.12 86 ILE A C 1
ATOM 676 O O . ILE A 1 86 ? -14.513 -4.659 -2.622 1.00 95.12 86 ILE A O 1
ATOM 680 N N . LEU A 1 87 ? -16.593 -5.322 -3.165 1.00 97.12 87 LEU A N 1
ATOM 681 C CA . LEU A 1 87 ? -17.035 -5.536 -1.790 1.00 97.12 87 LEU A CA 1
ATOM 682 C C . LEU A 1 87 ? -16.436 -6.848 -1.266 1.00 97.12 87 LEU A C 1
ATOM 684 O O . LEU A 1 87 ? -16.615 -7.902 -1.879 1.00 97.12 87 LEU A O 1
ATOM 688 N N . LEU A 1 88 ? -15.730 -6.782 -0.141 1.00 97.31 88 LEU A N 1
ATOM 689 C CA . LEU A 1 88 ? -15.143 -7.952 0.500 1.00 97.31 88 LEU A CA 1
ATOM 690 C C . LEU A 1 88 ? -16.184 -8.712 1.327 1.00 97.31 88 LEU A C 1
ATOM 692 O O . LEU A 1 88 ? -17.066 -8.124 1.953 1.00 97.31 88 LEU A O 1
ATOM 696 N N . ASP A 1 89 ? -16.039 -10.036 1.376 1.00 97.19 89 ASP A N 1
ATOM 697 C CA . ASP A 1 89 ? -16.793 -10.880 2.300 1.00 97.19 89 ASP A CA 1
ATOM 698 C C . ASP A 1 89 ? -16.390 -10.626 3.769 1.00 97.19 89 ASP A C 1
ATOM 700 O O . ASP A 1 89 ? -15.444 -9.890 4.077 1.00 97.19 89 ASP A O 1
ATOM 704 N N . ALA A 1 90 ? -17.128 -11.231 4.702 1.00 96.75 90 ALA A N 1
ATOM 705 C CA . ALA A 1 90 ? -16.917 -11.031 6.134 1.00 96.75 90 ALA A CA 1
ATOM 706 C C . ALA A 1 90 ? -15.533 -11.506 6.619 1.00 96.75 90 ALA A C 1
ATOM 708 O O . ALA A 1 90 ? -14.948 -10.875 7.503 1.00 96.75 90 ALA A O 1
ATOM 709 N N . GLU A 1 91 ? -14.999 -12.588 6.045 1.00 96.75 91 GLU A N 1
ATOM 710 C CA . GLU A 1 91 ? -13.701 -13.150 6.424 1.00 96.75 91 GLU A CA 1
ATOM 711 C C . GLU A 1 91 ? -12.567 -12.208 6.006 1.00 96.75 91 GLU A C 1
ATOM 713 O O . GLU A 1 91 ? -11.749 -11.793 6.834 1.00 96.75 91 GLU A O 1
ATOM 718 N N . LYS A 1 92 ? -12.567 -11.782 4.740 1.00 96.50 92 LYS A N 1
ATOM 719 C CA . LYS A 1 92 ? -11.603 -10.818 4.204 1.00 96.50 92 LYS A CA 1
ATOM 720 C C . LYS A 1 92 ? -11.716 -9.466 4.897 1.00 96.50 92 LYS A C 1
ATOM 722 O O . LYS A 1 92 ? -10.694 -8.888 5.265 1.00 96.50 92 LYS A O 1
ATOM 727 N N . SER A 1 93 ? -12.933 -8.999 5.169 1.00 97.69 93 SER A N 1
ATOM 728 C CA . SER A 1 93 ? -13.171 -7.774 5.942 1.00 97.69 93 SER A CA 1
ATOM 729 C C . SER A 1 93 ? -12.570 -7.857 7.351 1.00 97.69 93 SER A C 1
ATOM 731 O O . SER A 1 93 ? -11.972 -6.897 7.839 1.00 97.69 93 SER A O 1
ATOM 733 N N . ALA A 1 94 ? -12.666 -9.011 8.021 1.00 97.06 94 ALA A N 1
ATOM 734 C CA . ALA A 1 94 ? -12.031 -9.213 9.323 1.00 97.06 94 ALA A CA 1
ATOM 735 C C . ALA A 1 94 ? -10.495 -9.161 9.235 1.00 97.06 94 ALA A C 1
ATOM 737 O O . ALA A 1 94 ? -9.853 -8.574 10.112 1.00 97.06 94 ALA A O 1
ATOM 738 N N . SER A 1 95 ? -9.905 -9.721 8.175 1.00 97.00 95 SER A N 1
ATOM 739 C CA . SER A 1 95 ? -8.464 -9.628 7.902 1.00 97.00 95 SER A CA 1
ATOM 740 C C . SER A 1 95 ? -8.014 -8.187 7.657 1.00 97.00 95 SER A C 1
ATOM 742 O O . SER A 1 95 ? -7.018 -7.761 8.239 1.00 97.00 95 SER A O 1
ATOM 744 N N . VAL A 1 96 ? -8.788 -7.392 6.911 1.00 97.69 96 VAL A N 1
ATOM 745 C CA . VAL A 1 96 ? -8.531 -5.953 6.725 1.00 97.69 96 VAL A CA 1
ATOM 746 C C . VAL A 1 96 ? -8.531 -5.203 8.059 1.00 97.69 96 VAL A C 1
ATOM 748 O O . VAL A 1 96 ? -7.621 -4.426 8.344 1.00 97.69 96 VAL A O 1
ATOM 751 N N . ARG A 1 97 ? -9.516 -5.448 8.927 1.00 97.56 97 ARG A N 1
ATOM 752 C CA . ARG A 1 97 ? -9.581 -4.777 10.237 1.00 97.56 97 ARG A CA 1
ATOM 753 C C . ARG A 1 97 ? -8.411 -5.159 11.145 1.00 97.56 97 ARG A C 1
ATOM 755 O O . ARG A 1 97 ? -7.956 -4.333 11.937 1.00 97.56 97 ARG A O 1
ATOM 762 N N . LYS A 1 98 ? -7.912 -6.398 11.052 1.00 97.94 98 LYS A N 1
ATOM 763 C CA . LYS A 1 98 ? -6.670 -6.814 11.726 1.00 97.94 98 LYS A CA 1
ATOM 764 C C . LYS A 1 98 ? -5.461 -6.084 11.140 1.00 97.94 98 LYS A C 1
ATOM 766 O O . LYS A 1 98 ? -4.674 -5.553 11.915 1.00 97.94 98 LYS A O 1
ATOM 771 N N . LEU A 1 99 ? -5.369 -5.985 9.813 1.00 98.12 99 LEU A N 1
ATOM 772 C CA . LEU A 1 99 ? -4.314 -5.249 9.116 1.00 98.12 99 LEU A CA 1
ATOM 773 C C . LEU A 1 99 ? -4.260 -3.778 9.550 1.00 98.12 99 LEU A C 1
ATOM 775 O O . LEU A 1 99 ? -3.192 -3.307 9.937 1.00 98.12 99 LEU A O 1
ATOM 779 N N . LYS A 1 100 ? -5.406 -3.080 9.597 1.00 97.94 100 LYS A N 1
ATOM 780 C CA . LYS A 1 100 ? -5.484 -1.706 10.127 1.00 97.94 100 LYS A CA 1
ATOM 781 C C . LYS A 1 100 ? -4.884 -1.618 11.525 1.00 97.94 100 LYS A C 1
ATOM 783 O O . LYS A 1 100 ? -4.042 -0.764 11.776 1.00 97.94 100 LYS A O 1
ATOM 788 N N . LYS A 1 101 ? -5.286 -2.518 12.431 1.00 97.94 101 LYS A N 1
ATOM 789 C CA . LYS A 1 101 ? -4.766 -2.538 13.807 1.00 97.94 101 LYS A CA 1
ATOM 790 C C . LYS A 1 101 ? -3.258 -2.777 13.851 1.00 97.94 101 LYS A C 1
ATOM 792 O O . LYS A 1 101 ? -2.603 -2.187 14.703 1.00 97.94 101 LYS A O 1
ATOM 797 N N . SER A 1 102 ? -2.716 -3.619 1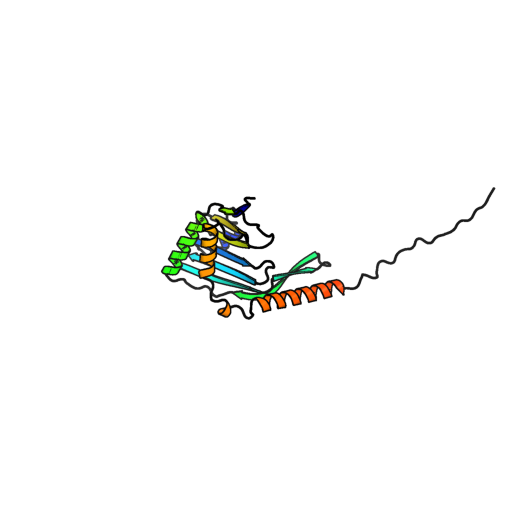2.971 1.00 97.81 102 SER A N 1
ATOM 798 C CA . SER A 1 102 ? -1.268 -3.825 12.865 1.00 97.81 102 SER A CA 1
ATOM 799 C C . SER A 1 102 ? -0.554 -2.546 12.428 1.00 97.81 102 SER A C 1
ATOM 801 O O . SER A 1 102 ? 0.415 -2.163 13.065 1.00 97.81 102 SER A O 1
ATOM 803 N N . ILE A 1 103 ? -1.076 -1.821 11.435 1.00 97.81 103 ILE A N 1
ATOM 804 C CA . ILE A 1 103 ? -0.509 -0.537 10.976 1.00 97.81 103 ILE A CA 1
ATOM 805 C C . ILE A 1 103 ? -0.593 0.542 12.072 1.00 97.81 103 ILE A C 1
ATOM 807 O O . ILE A 1 103 ? 0.355 1.291 12.304 1.00 97.81 103 ILE A O 1
ATOM 811 N N . GLU A 1 104 ? -1.710 0.612 12.799 1.00 97.25 104 GLU A N 1
ATOM 812 C CA . GLU A 1 104 ? -1.894 1.545 13.923 1.00 97.25 104 GLU A CA 1
ATOM 813 C C . GLU A 1 104 ? -0.966 1.265 15.110 1.00 97.25 104 GLU A C 1
ATOM 815 O O . GLU A 1 104 ? -0.648 2.174 15.880 1.00 97.25 104 GLU A O 1
ATOM 820 N N . LYS A 1 105 ? -0.548 0.013 15.289 1.00 96.88 105 LYS A N 1
ATOM 821 C CA . LYS A 1 105 ? 0.317 -0.410 16.396 1.00 96.88 105 LYS A CA 1
ATOM 822 C C . LYS A 1 105 ? 1.764 -0.629 15.986 1.00 96.88 105 LYS A C 1
ATOM 824 O O . LYS A 1 105 ? 2.571 -0.919 16.862 1.00 96.88 105 LYS A O 1
ATOM 829 N N . TYR A 1 106 ? 2.068 -0.516 14.696 1.00 97.00 106 TYR A N 1
ATOM 830 C CA . TYR A 1 106 ? 3.398 -0.761 14.174 1.00 97.00 106 TYR A CA 1
ATOM 831 C C . TYR A 1 106 ? 4.408 0.139 14.884 1.00 97.00 106 TYR A C 1
ATOM 833 O O . TYR A 1 106 ? 4.220 1.354 14.992 1.00 97.00 106 TYR A O 1
ATOM 841 N N . THR A 1 107 ? 5.469 -0.484 15.377 1.00 94.19 107 THR A N 1
ATOM 842 C CA . THR A 1 107 ? 6.635 0.186 15.941 1.00 94.19 107 THR A CA 1
ATOM 843 C C . THR A 1 107 ? 7.806 -0.074 15.022 1.00 94.19 107 THR A C 1
ATOM 845 O O . THR A 1 107 ? 7.976 -1.205 14.577 1.00 94.19 107 THR A O 1
ATOM 848 N N . GLN A 1 108 ? 8.610 0.956 14.767 1.00 91.69 108 GLN A N 1
ATOM 849 C CA . GLN A 1 108 ? 9.744 0.861 13.860 1.00 91.69 108 GLN A CA 1
ATOM 850 C C . GLN A 1 108 ? 10.654 -0.316 14.233 1.00 91.69 108 GLN A C 1
ATOM 852 O O . GLN A 1 108 ? 11.146 -0.412 15.361 1.00 91.69 108 GLN A O 1
ATOM 857 N N . GLU A 1 109 ? 10.852 -1.208 13.268 1.00 91.56 109 GLU A N 1
ATOM 858 C CA . GLU A 1 109 ? 11.750 -2.347 13.374 1.00 91.56 109 GLU A CA 1
ATOM 859 C C . GLU A 1 109 ? 13.159 -1.932 12.926 1.00 91.56 109 GLU 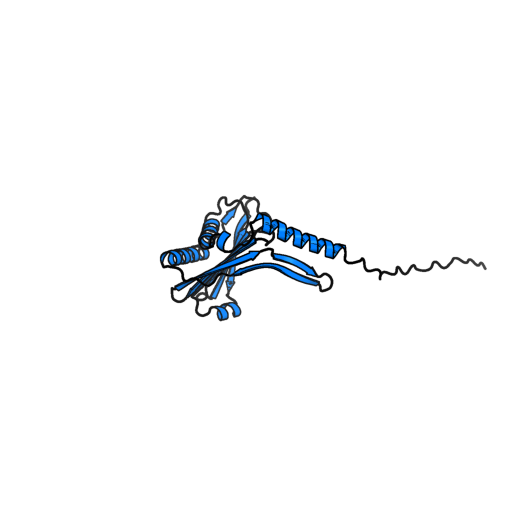A C 1
ATOM 861 O O . GLU A 1 109 ? 13.403 -0.804 12.486 1.00 91.56 109 GLU A O 1
ATOM 866 N N . TYR A 1 110 ? 14.122 -2.838 13.066 1.00 87.69 110 TYR A N 1
ATOM 867 C CA . TYR A 1 110 ? 15.508 -2.574 12.706 1.00 87.69 110 TYR A CA 1
ATOM 868 C C . TYR A 1 110 ? 16.110 -3.776 11.999 1.00 87.69 110 TYR A C 1
ATOM 870 O O . TYR A 1 110 ? 15.903 -4.918 12.410 1.00 87.69 110 TYR A O 1
ATOM 878 N N . THR A 1 111 ? 16.914 -3.507 10.976 1.00 85.44 111 THR A N 1
ATOM 879 C CA . THR A 1 111 ? 17.608 -4.536 10.203 1.00 85.44 111 THR A CA 1
ATOM 880 C C . THR A 1 111 ? 19.119 -4.335 10.250 1.00 85.44 111 THR A C 1
ATOM 882 O O . THR A 1 111 ? 19.618 -3.226 10.450 1.00 85.44 111 THR A O 1
ATOM 885 N N . THR A 1 112 ? 19.859 -5.429 10.103 1.00 83.44 112 THR A N 1
ATOM 886 C CA . THR A 1 112 ? 21.312 -5.410 9.875 1.00 83.44 112 THR A CA 1
ATOM 887 C C . THR A 1 112 ? 21.678 -5.603 8.411 1.00 83.44 112 THR A C 1
ATOM 889 O O . THR A 1 112 ? 22.863 -5.595 8.087 1.00 83.44 112 THR A O 1
ATOM 892 N N . ASP A 1 113 ? 20.679 -5.852 7.568 1.00 81.50 113 ASP A N 1
ATOM 893 C CA . ASP A 1 113 ? 20.867 -6.086 6.149 1.00 81.50 113 ASP A CA 1
ATOM 894 C C . ASP A 1 113 ? 21.094 -4.763 5.415 1.00 81.50 113 ASP A C 1
ATOM 896 O O . ASP A 1 113 ? 20.567 -3.718 5.806 1.00 81.50 113 ASP A O 1
ATOM 900 N N . ASP A 1 114 ? 21.881 -4.827 4.343 1.00 75.94 114 ASP A N 1
ATOM 901 C CA . ASP A 1 114 ? 22.114 -3.675 3.483 1.00 75.94 114 ASP A CA 1
ATOM 902 C C . ASP A 1 114 ? 20.800 -3.272 2.801 1.00 75.94 114 ASP A C 1
ATOM 904 O O . ASP A 1 114 ? 20.133 -4.089 2.157 1.00 75.94 114 ASP A O 1
ATOM 908 N N . VAL A 1 115 ? 20.442 -2.000 2.952 1.00 72.88 115 VAL A N 1
ATOM 909 C CA . VAL A 1 115 ? 19.334 -1.357 2.245 1.00 72.88 115 VAL A CA 1
ATOM 910 C C . VAL A 1 115 ? 19.920 -0.711 0.996 1.00 72.88 115 VAL A C 1
ATOM 912 O O . VAL A 1 115 ? 20.810 0.130 1.107 1.00 72.88 115 VAL A O 1
ATOM 915 N N . LEU A 1 116 ? 19.467 -1.123 -0.191 1.00 67.88 116 LEU A N 1
ATOM 916 C CA . LEU A 1 116 ? 19.893 -0.470 -1.432 1.00 67.88 116 LEU A CA 1
ATOM 917 C C . LEU A 1 116 ? 18.966 0.708 -1.711 1.00 67.88 116 LEU A C 1
ATOM 919 O O . LEU A 1 116 ? 17.748 0.544 -1.696 1.00 67.88 116 LEU A O 1
ATOM 923 N N . ASP A 1 117 ? 19.549 1.869 -1.995 1.00 59.50 117 ASP A N 1
ATOM 924 C CA . ASP A 1 117 ? 18.789 3.079 -2.291 1.00 59.50 117 ASP A CA 1
ATOM 925 C C . ASP A 1 117 ? 17.806 2.874 -3.453 1.00 59.50 117 ASP A C 1
ATOM 927 O O . ASP A 1 117 ? 18.116 2.245 -4.468 1.00 59.50 117 ASP A O 1
ATOM 931 N N . GLY A 1 118 ? 16.623 3.473 -3.304 1.00 57.34 118 GLY A N 1
ATOM 932 C CA . GLY A 1 118 ? 15.701 3.720 -4.410 1.00 57.34 118 GLY A CA 1
ATOM 933 C C . GLY A 1 118 ? 14.531 2.754 -4.564 1.00 57.34 118 GLY A C 1
ATOM 934 O O . GLY A 1 118 ? 13.729 2.982 -5.465 1.00 57.34 118 GLY A O 1
ATOM 935 N N . TYR A 1 119 ? 14.373 1.723 -3.719 1.00 72.75 119 TYR A N 1
ATOM 936 C CA . TYR A 1 119 ? 13.191 0.856 -3.814 1.00 72.75 119 TYR A CA 1
ATOM 937 C C . TYR A 1 119 ? 12.713 0.228 -2.509 1.00 72.75 119 TYR A C 1
ATOM 939 O O . TYR A 1 119 ? 13.491 -0.163 -1.642 1.00 72.75 119 TYR A O 1
ATOM 947 N N . GLY A 1 120 ? 11.391 0.139 -2.382 1.00 83.31 120 GLY A N 1
ATOM 948 C CA . GLY A 1 120 ? 10.690 -0.308 -1.188 1.00 83.31 120 GLY A CA 1
ATOM 949 C C . GLY A 1 120 ? 9.181 -0.298 -1.406 1.00 83.31 120 GLY A C 1
ATOM 950 O O . GLY A 1 120 ? 8.693 0.037 -2.490 1.00 83.31 120 GLY A O 1
ATOM 951 N N . SER A 1 121 ? 8.436 -0.669 -0.374 1.00 90.31 121 SER A N 1
ATOM 952 C CA . SER A 1 121 ? 6.985 -0.553 -0.364 1.00 90.31 121 SER A CA 1
ATOM 953 C C . SER A 1 121 ? 6.535 0.568 0.571 1.00 90.31 121 SER A C 1
ATOM 955 O O . SER A 1 121 ? 7.207 0.930 1.538 1.00 90.31 121 SER A O 1
ATOM 957 N N . SER A 1 122 ? 5.394 1.168 0.251 1.00 93.19 122 SER A N 1
ATOM 958 C CA . SER A 1 122 ? 4.802 2.259 1.019 1.00 93.19 122 SER A CA 1
ATOM 959 C C . SER A 1 122 ? 3.393 1.878 1.437 1.00 93.19 122 SER A C 1
ATOM 961 O O . SER A 1 122 ? 2.598 1.418 0.613 1.00 93.19 122 SER A O 1
ATOM 963 N N . VAL A 1 123 ? 3.085 2.095 2.714 1.00 96.31 123 VAL A N 1
ATOM 964 C CA . VAL A 1 123 ? 1.742 1.985 3.281 1.00 96.31 123 VAL A CA 1
ATOM 965 C C . VAL A 1 123 ? 1.288 3.362 3.742 1.00 96.31 123 VAL A C 1
ATOM 967 O O . VAL A 1 123 ? 1.999 4.050 4.468 1.00 96.31 123 VAL A O 1
ATOM 970 N N . VAL A 1 124 ? 0.067 3.748 3.389 1.00 97.00 124 VAL A N 1
ATOM 971 C CA . VAL A 1 124 ? -0.605 4.937 3.916 1.00 97.00 124 VAL A CA 1
ATOM 972 C C . VAL A 1 124 ? -1.916 4.515 4.567 1.00 97.00 124 VAL A C 1
ATOM 974 O O . VAL A 1 124 ? -2.759 3.912 3.914 1.00 97.00 124 VAL A O 1
ATOM 977 N N . LEU A 1 125 ? -2.125 4.877 5.831 1.00 97.62 125 LEU A N 1
ATOM 978 C CA . LEU A 1 125 ? -3.413 4.784 6.517 1.00 97.62 125 LEU A CA 1
ATOM 979 C C . LEU A 1 125 ? -3.966 6.193 6.735 1.00 97.62 125 LEU A C 1
ATOM 981 O O . LEU A 1 125 ? -3.396 6.980 7.486 1.00 97.62 125 LEU A O 1
ATOM 985 N N . LYS A 1 126 ? -5.103 6.495 6.114 1.00 96.88 126 LYS A N 1
ATOM 986 C CA . LYS A 1 126 ? -5.896 7.702 6.361 1.00 96.88 126 LYS A CA 1
ATOM 987 C C . LYS A 1 126 ? -7.057 7.326 7.276 1.00 96.88 126 LYS A C 1
ATOM 989 O O . LYS A 1 126 ? -7.983 6.648 6.846 1.00 96.88 126 LYS A O 1
ATOM 994 N N . ASP A 1 127 ? -7.018 7.750 8.534 1.00 95.62 127 ASP A N 1
ATOM 995 C CA . ASP A 1 127 ? -8.122 7.569 9.481 1.00 95.62 127 ASP A CA 1
ATOM 996 C C . ASP A 1 127 ? -8.959 8.852 9.520 1.00 95.62 127 ASP A C 1
ATOM 998 O O . ASP A 1 127 ? -8.561 9.858 10.113 1.00 95.62 127 ASP A O 1
ATOM 1002 N N . TYR A 1 128 ? -10.115 8.837 8.853 1.00 94.50 128 TYR A N 1
ATOM 1003 C CA . TYR A 1 128 ? -10.950 10.029 8.689 1.00 94.50 128 TYR A CA 1
ATOM 1004 C C . TYR A 1 128 ? -11.657 10.432 9.985 1.00 94.50 128 TYR A C 1
ATOM 1006 O O . TYR A 1 128 ? -11.896 11.619 10.211 1.00 94.50 128 TYR A O 1
ATOM 1014 N N . LYS A 1 129 ? -11.939 9.467 10.871 1.00 90.75 129 LYS A N 1
ATOM 1015 C CA . LYS A 1 129 ? -12.522 9.734 12.195 1.00 90.75 129 LYS A CA 1
ATOM 1016 C C . LYS A 1 129 ? -11.527 10.445 13.104 1.00 90.75 129 LYS A C 1
ATOM 1018 O O . LYS A 1 129 ? -11.893 11.405 13.780 1.00 90.75 129 LYS A O 1
ATOM 1023 N N . ARG A 1 130 ? -10.271 9.994 13.110 1.00 93.25 130 ARG A N 1
ATOM 1024 C CA . ARG A 1 130 ? -9.184 10.603 13.895 1.00 93.25 130 ARG A CA 1
ATOM 1025 C C . ARG A 1 130 ? -8.539 11.802 13.208 1.00 93.25 130 ARG A C 1
ATOM 1027 O O . ARG A 1 130 ? -7.838 12.556 13.873 1.00 93.25 130 ARG A O 1
ATOM 1034 N N . LYS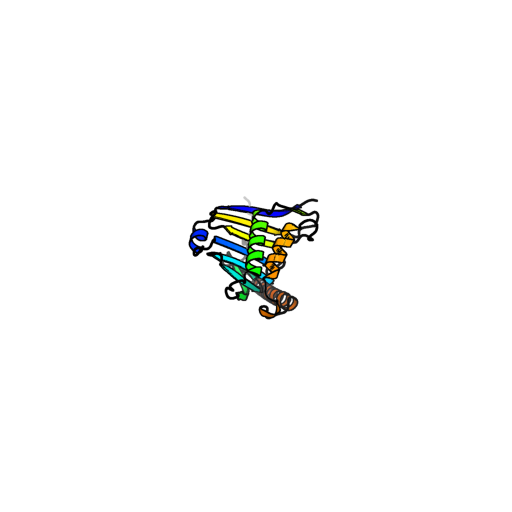 A 1 131 ? -8.806 12.004 11.915 1.00 93.81 131 LYS A N 1
ATOM 1035 C CA . LYS A 1 131 ? -8.195 13.039 11.066 1.00 93.81 131 LYS A CA 1
ATOM 1036 C C . LYS A 1 131 ? -6.669 12.920 11.015 1.00 93.81 131 LYS A C 1
ATOM 1038 O O . LYS A 1 131 ? -5.961 13.923 11.010 1.00 93.81 131 LYS A O 1
ATOM 1043 N N . THR A 1 132 ? -6.170 11.689 10.967 1.00 95.31 132 THR A N 1
ATOM 1044 C CA . THR A 1 132 ? -4.734 11.380 10.957 1.00 95.31 132 THR A CA 1
ATOM 1045 C C . THR A 1 132 ? -4.353 10.594 9.719 1.00 95.31 132 THR A C 1
ATOM 1047 O O . THR A 1 132 ? -5.102 9.727 9.264 1.00 95.31 132 THR A O 1
ATOM 1050 N N . ARG A 1 133 ? -3.159 10.862 9.209 1.00 95.62 133 ARG A N 1
ATOM 1051 C CA . ARG A 1 133 ? -2.489 10.101 8.169 1.00 95.62 133 ARG A CA 1
ATOM 1052 C C . ARG A 1 133 ? -1.240 9.480 8.779 1.00 95.62 133 ARG A C 1
ATOM 1054 O O . ARG A 1 133 ? -0.417 10.195 9.334 1.00 95.62 133 ARG A O 1
ATOM 1061 N N . ARG A 1 134 ? -1.096 8.170 8.639 1.00 96.44 134 ARG A N 1
ATOM 1062 C CA . ARG A 1 134 ? 0.136 7.447 8.946 1.00 96.44 134 ARG A CA 1
ATOM 1063 C C . ARG A 1 134 ? 0.751 6.942 7.657 1.00 96.44 134 ARG A C 1
ATOM 1065 O O . ARG A 1 134 ? 0.055 6.310 6.867 1.00 96.44 134 ARG A O 1
ATOM 1072 N N . HIS A 1 135 ? 2.035 7.186 7.466 1.00 96.38 135 HIS A N 1
ATOM 1073 C CA . HIS A 1 135 ? 2.835 6.619 6.392 1.00 96.38 135 HIS A CA 1
ATOM 1074 C C . HIS A 1 135 ? 3.887 5.680 6.981 1.00 96.38 135 HIS A C 1
ATOM 1076 O O . HIS A 1 135 ? 4.570 6.054 7.934 1.00 96.38 135 HIS A O 1
ATOM 1082 N N . LEU A 1 136 ? 3.996 4.478 6.417 1.00 95.12 136 LEU A N 1
ATOM 1083 C CA . LEU A 1 136 ? 5.064 3.522 6.692 1.00 95.12 136 LEU A CA 1
ATOM 1084 C C . LEU A 1 136 ? 5.847 3.284 5.402 1.00 95.12 136 LEU A C 1
ATOM 1086 O O . LEU A 1 136 ? 5.239 2.981 4.373 1.00 95.12 136 LEU A O 1
ATOM 1090 N N . TYR A 1 137 ? 7.173 3.383 5.462 1.00 91.56 137 TYR A N 1
ATOM 1091 C CA . TYR A 1 137 ? 8.051 3.035 4.344 1.00 91.56 137 TYR A CA 1
ATOM 1092 C C . TYR A 1 137 ? 8.907 1.814 4.681 1.00 91.56 137 TYR A C 1
ATOM 1094 O O . TYR A 1 137 ? 9.736 1.862 5.592 1.00 91.56 137 TYR A O 1
ATOM 1102 N N . PHE A 1 138 ? 8.709 0.722 3.945 1.00 90.62 138 PHE A N 1
ATOM 1103 C CA . PHE A 1 138 ? 9.431 -0.534 4.116 1.00 90.62 138 PHE A CA 1
ATOM 1104 C C . PHE A 1 138 ? 10.503 -0.664 3.027 1.00 90.62 138 PHE A C 1
ATOM 1106 O O . PHE A 1 138 ? 10.174 -0.947 1.872 1.00 90.62 138 PHE A O 1
ATOM 1113 N N . PRO A 1 139 ? 11.788 -0.443 3.354 1.00 86.00 139 PRO A N 1
ATOM 1114 C CA . PRO A 1 139 ? 12.849 -0.587 2.373 1.00 86.00 139 PRO A CA 1
ATOM 1115 C C . PRO A 1 139 ? 13.047 -2.055 1.968 1.00 86.00 139 PRO A C 1
ATOM 1117 O O . PRO A 1 139 ? 12.682 -2.996 2.672 1.00 86.00 139 PRO A O 1
ATOM 1120 N N . ASN A 1 140 ? 13.698 -2.254 0.835 1.00 76.25 140 ASN A N 1
ATOM 1121 C CA . ASN A 1 140 ? 14.157 -3.528 0.281 1.00 76.25 140 ASN A CA 1
ATOM 1122 C C . ASN A 1 140 ? 15.296 -4.223 1.067 1.00 76.25 140 ASN A C 1
ATOM 1124 O O . ASN A 1 140 ? 16.272 -4.694 0.482 1.00 76.25 140 ASN A O 1
ATOM 1128 N N . ALA A 1 141 ? 15.217 -4.307 2.388 1.00 69.75 141 ALA A N 1
ATOM 1129 C CA . ALA A 1 141 ? 16.172 -5.119 3.135 1.00 69.75 141 ALA A CA 1
ATOM 1130 C C . ALA A 1 141 ? 15.866 -6.612 2.940 1.00 69.75 141 ALA A C 1
ATOM 1132 O O . ALA A 1 141 ? 14.715 -7.005 2.726 1.00 69.75 141 ALA A O 1
ATOM 1133 N N . LYS A 1 142 ? 16.868 -7.489 3.104 1.00 64.56 142 LYS A N 1
ATOM 1134 C CA . LYS A 1 142 ? 16.540 -8.891 3.395 1.00 64.56 142 LYS A CA 1
ATOM 1135 C C . LYS A 1 142 ? 15.677 -8.885 4.661 1.00 64.56 142 LYS A C 1
ATOM 1137 O O . LYS A 1 142 ? 15.913 -8.145 5.606 1.00 64.56 142 LYS A O 1
ATOM 1142 N N . HIS A 1 143 ? 14.600 -9.655 4.631 1.00 67.56 143 HIS A N 1
ATOM 1143 C CA . HIS A 1 143 ? 13.486 -9.558 5.574 1.00 67.56 143 HIS A CA 1
ATOM 1144 C C . HIS A 1 143 ? 13.834 -10.139 6.967 1.00 67.56 143 HIS A C 1
ATOM 1146 O O . HIS A 1 143 ? 12.981 -10.702 7.659 1.00 67.56 143 HIS A O 1
ATOM 1152 N N . SER A 1 144 ? 15.110 -10.099 7.367 1.00 66.81 144 SER A N 1
ATOM 1153 C CA . SER A 1 144 ? 15.567 -10.646 8.633 1.00 66.81 144 SER A CA 1
ATOM 1154 C C . SER A 1 144 ? 15.195 -9.684 9.766 1.00 66.81 144 SER A C 1
ATOM 1156 O O . SER A 1 144 ? 15.536 -8.506 9.747 1.00 66.81 144 SER A O 1
ATOM 1158 N N . ARG A 1 145 ? 14.459 -10.195 10.764 1.00 76.44 145 ARG A N 1
ATOM 1159 C CA . ARG A 1 145 ? 14.054 -9.462 11.984 1.00 76.44 145 ARG A CA 1
ATOM 1160 C C . ARG A 1 145 ? 13.097 -8.274 11.779 1.00 76.44 145 ARG A C 1
ATOM 1162 O O . ARG A 1 145 ? 12.979 -7.451 12.679 1.00 76.44 145 ARG A O 1
ATOM 1169 N N . VAL A 1 146 ? 12.398 -8.224 10.645 1.00 86.88 146 VAL A N 1
ATOM 1170 C CA . VAL A 1 146 ? 11.369 -7.214 10.325 1.00 86.88 146 VAL A CA 1
ATOM 1171 C C . VAL A 1 146 ? 9.998 -7.881 10.152 1.00 86.88 146 VAL A C 1
ATOM 1173 O O . VAL A 1 146 ? 9.383 -7.870 9.091 1.00 86.88 146 VAL A O 1
ATOM 1176 N N . HIS A 1 147 ? 9.568 -8.632 11.163 1.00 90.31 147 HIS A N 1
ATOM 1177 C CA . HIS A 1 147 ? 8.442 -9.561 11.041 1.00 90.31 147 HIS A CA 1
ATOM 1178 C C . HIS A 1 147 ? 7.092 -8.854 10.889 1.00 90.31 147 HIS A C 1
ATOM 1180 O O . HIS A 1 147 ? 6.225 -9.357 10.161 1.00 90.31 147 HIS A O 1
ATOM 1186 N N . ASP A 1 148 ? 6.909 -7.711 11.548 1.00 93.50 148 ASP A N 1
ATOM 1187 C CA . ASP A 1 148 ? 5.637 -6.992 11.529 1.00 93.50 148 ASP A CA 1
ATOM 1188 C C . ASP A 1 148 ? 5.428 -6.303 10.183 1.00 93.50 148 ASP A C 1
ATOM 1190 O O . ASP A 1 148 ? 4.363 -6.456 9.574 1.00 93.50 148 ASP A O 1
ATOM 1194 N N . ALA A 1 149 ? 6.459 -5.635 9.664 1.00 93.00 149 ALA A N 1
ATOM 1195 C CA . ALA A 1 149 ? 6.408 -5.015 8.349 1.00 93.00 149 ALA A CA 1
ATOM 1196 C C . ALA A 1 149 ? 6.108 -6.044 7.253 1.00 93.00 149 ALA A C 1
ATOM 1198 O O . ALA A 1 149 ? 5.195 -5.866 6.449 1.00 93.00 149 ALA A O 1
ATOM 1199 N N . VAL A 1 150 ? 6.776 -7.197 7.297 1.00 91.38 150 VAL A N 1
ATOM 1200 C CA . VAL A 1 150 ? 6.566 -8.278 6.322 1.00 91.38 150 VAL A CA 1
ATOM 1201 C C . VAL A 1 150 ? 5.181 -8.886 6.418 1.00 91.38 150 VAL A C 1
ATOM 1203 O O . VAL A 1 150 ? 4.597 -9.283 5.408 1.00 91.38 150 VAL A O 1
ATOM 1206 N N . THR A 1 151 ? 4.633 -8.968 7.627 1.00 93.88 151 THR A N 1
ATOM 1207 C CA . THR A 1 151 ? 3.254 -9.415 7.823 1.00 93.88 151 THR A CA 1
ATOM 1208 C C . THR A 1 151 ? 2.273 -8.419 7.208 1.00 93.88 151 THR A C 1
ATOM 1210 O O . THR A 1 151 ? 1.337 -8.842 6.525 1.00 93.88 151 THR A O 1
ATOM 1213 N N . ILE A 1 152 ? 2.496 -7.113 7.385 1.00 96.12 152 ILE A N 1
ATOM 1214 C CA . ILE A 1 152 ? 1.688 -6.054 6.763 1.00 96.12 152 ILE A CA 1
ATOM 1215 C C . ILE A 1 152 ? 1.755 -6.165 5.232 1.00 96.12 152 ILE A C 1
ATOM 1217 O O . ILE A 1 152 ? 0.708 -6.290 4.593 1.00 96.12 152 ILE A O 1
ATOM 1221 N N . GLU A 1 153 ? 2.957 -6.209 4.650 1.00 93.81 153 GLU A N 1
ATOM 1222 C CA . GLU A 1 153 ? 3.163 -6.330 3.199 1.00 93.81 153 GLU A CA 1
ATOM 1223 C C . GLU A 1 153 ? 2.477 -7.569 2.621 1.00 93.81 153 GLU A C 1
ATOM 1225 O O . GLU A 1 153 ? 1.686 -7.473 1.682 1.00 93.81 153 GLU A O 1
ATOM 1230 N N . LYS A 1 154 ? 2.724 -8.747 3.207 1.00 93.31 154 LYS A N 1
ATOM 1231 C CA . LYS A 1 154 ? 2.123 -10.004 2.740 1.00 93.31 154 LYS A CA 1
ATOM 1232 C C . LYS A 1 154 ? 0.605 -9.977 2.825 1.00 93.31 154 LYS A C 1
ATOM 1234 O O . LYS A 1 154 ? -0.059 -10.532 1.952 1.00 93.31 154 LYS A O 1
ATOM 1239 N N . THR A 1 155 ? 0.054 -9.330 3.851 1.00 95.75 155 THR A N 1
ATOM 1240 C CA . THR A 1 155 ? -1.397 -9.205 3.989 1.00 95.75 155 THR A CA 1
ATOM 1241 C C . THR A 1 155 ? -1.968 -8.340 2.867 1.00 95.75 155 THR A C 1
ATOM 1243 O O . THR A 1 155 ? -2.930 -8.770 2.238 1.00 95.75 155 THR A O 1
ATOM 1246 N N . PHE A 1 156 ? -1.359 -7.197 2.530 1.00 96.06 156 PHE A N 1
ATOM 1247 C CA . PHE A 1 156 ? -1.770 -6.413 1.356 1.00 96.06 156 PHE A CA 1
ATOM 1248 C C . PHE A 1 156 ? -1.654 -7.207 0.053 1.00 96.06 156 PHE A C 1
ATOM 1250 O O . PHE A 1 156 ? -2.612 -7.274 -0.715 1.00 96.06 156 PHE A O 1
ATOM 1257 N N . VAL A 1 157 ? -0.510 -7.858 -0.172 1.00 92.50 157 VAL A N 1
ATOM 1258 C CA . VAL A 1 157 ? -0.256 -8.654 -1.382 1.00 92.50 157 VAL A CA 1
ATOM 1259 C C . VAL A 1 157 ? -1.259 -9.800 -1.526 1.00 92.50 157 VAL A C 1
ATOM 1261 O O . VAL A 1 157 ? -1.635 -10.128 -2.645 1.00 92.50 157 VAL A O 1
ATOM 1264 N N . SER A 1 158 ? -1.762 -10.366 -0.426 1.00 94.00 158 SER A N 1
ATOM 1265 C CA . SER A 1 158 ? -2.778 -11.430 -0.471 1.00 94.00 158 SER A CA 1
ATOM 1266 C C . SER A 1 158 ? -4.125 -11.002 -1.071 1.00 94.00 158 SER A C 1
ATOM 1268 O O . SER A 1 158 ? -4.914 -11.863 -1.462 1.00 94.00 158 SER A O 1
ATOM 1270 N N . PHE A 1 159 ? -4.398 -9.695 -1.164 1.00 92.62 159 PHE A N 1
ATOM 1271 C CA . PHE A 1 159 ? -5.591 -9.177 -1.838 1.00 92.62 159 PHE A CA 1
ATOM 1272 C C . PHE A 1 159 ? -5.392 -8.978 -3.339 1.00 92.62 159 PHE A C 1
ATOM 1274 O O . PHE A 1 159 ? -6.381 -8.893 -4.068 1.00 92.62 159 PHE A O 1
ATOM 1281 N N . LEU A 1 160 ? -4.144 -8.900 -3.812 1.00 90.44 160 LEU A N 1
ATOM 1282 C CA . LEU A 1 160 ? -3.880 -8.764 -5.237 1.00 90.44 160 LEU A CA 1
ATOM 1283 C C . LEU A 1 160 ? -4.387 -10.011 -5.974 1.00 90.44 160 LEU A C 1
ATOM 1285 O O . LEU A 1 160 ? -4.158 -11.135 -5.517 1.00 90.44 160 LEU A O 1
ATOM 1289 N N . PRO A 1 161 ? -5.059 -9.838 -7.123 1.00 88.00 161 PRO A N 1
ATOM 1290 C CA . PRO A 1 161 ? -5.377 -10.969 -7.978 1.00 88.00 161 PRO A CA 1
ATOM 1291 C C . PRO A 1 161 ? -4.094 -11.631 -8.512 1.00 88.00 161 PRO A C 1
ATOM 1293 O O . PRO A 1 161 ? -2.982 -11.123 -8.338 1.00 88.00 161 PRO A O 1
ATOM 1296 N N . SER A 1 162 ? -4.231 -12.789 -9.166 1.00 88.00 162 SER A N 1
ATOM 1297 C CA . SER A 1 162 ? -3.088 -13.390 -9.865 1.00 88.00 162 SER A CA 1
ATOM 1298 C C . SER A 1 162 ? -2.560 -12.415 -10.913 1.00 88.00 162 SER A C 1
ATOM 1300 O O . SER A 1 162 ? -3.348 -11.790 -11.619 1.00 88.00 162 SER A O 1
ATOM 1302 N N . ARG A 1 163 ? -1.235 -12.303 -11.046 1.00 84.19 163 ARG A N 1
ATOM 1303 C CA . ARG A 1 163 ? -0.613 -11.391 -12.014 1.00 84.19 163 ARG A CA 1
ATOM 1304 C C . ARG A 1 163 ? -1.118 -11.617 -13.437 1.00 84.19 163 ARG A C 1
ATOM 1306 O O . ARG A 1 163 ? -1.401 -10.654 -14.142 1.00 84.19 163 ARG A O 1
ATOM 1313 N N . ASP A 1 164 ? -1.318 -12.874 -13.811 1.00 82.62 164 ASP A N 1
ATOM 1314 C CA . ASP A 1 164 ? -1.794 -13.263 -15.141 1.00 82.62 164 ASP A CA 1
ATOM 1315 C C . ASP A 1 164 ? -3.203 -12.732 -15.464 1.00 82.62 164 ASP A C 1
ATOM 1317 O O . ASP A 1 164 ? -3.619 -12.762 -16.618 1.00 82.62 164 ASP A O 1
ATOM 1321 N N . SER A 1 165 ? -3.959 -12.245 -14.469 1.00 83.94 165 SER A N 1
ATOM 1322 C CA . SER A 1 165 ? -5.288 -11.672 -14.695 1.00 83.94 165 SER A CA 1
ATOM 1323 C C . SER A 1 165 ? -5.279 -10.172 -14.997 1.00 83.94 165 SER A C 1
ATOM 1325 O O . SER A 1 165 ? -6.340 -9.631 -15.300 1.00 83.94 165 SER A O 1
ATOM 1327 N N . TYR A 1 166 ? -4.148 -9.478 -14.839 1.00 81.56 166 TYR A N 1
ATOM 1328 C CA . TYR A 1 166 ? -4.068 -8.023 -15.044 1.00 81.56 166 TYR A CA 1
ATOM 1329 C C . TYR A 1 166 ? -2.820 -7.551 -15.785 1.00 81.56 166 TYR A C 1
ATOM 1331 O O . TYR A 1 166 ? -2.848 -6.466 -16.358 1.00 81.56 166 TYR A O 1
ATOM 1339 N N . ALA A 1 167 ? -1.740 -8.328 -15.792 1.00 81.19 167 ALA A N 1
ATOM 1340 C CA . ALA A 1 167 ? -0.553 -8.007 -16.565 1.00 81.19 167 ALA A CA 1
ATOM 1341 C C . ALA A 1 167 ? -0.630 -8.658 -17.947 1.00 81.19 167 ALA A C 1
ATOM 1343 O O . ALA A 1 167 ? -0.941 -9.842 -18.077 1.00 81.19 167 ALA A O 1
ATOM 1344 N N . SER A 1 168 ? -0.309 -7.882 -18.978 1.00 75.38 168 SER A N 1
ATOM 1345 C CA . SER A 1 168 ? -0.331 -8.350 -20.370 1.00 75.38 168 SER A CA 1
ATOM 1346 C C . SER A 1 168 ? 0.988 -8.998 -20.812 1.00 75.38 168 SER A C 1
ATOM 1348 O O . SER A 1 168 ? 1.031 -9.710 -21.813 1.00 75.38 168 SER A O 1
ATOM 1350 N N . MET A 1 169 ? 2.064 -8.761 -20.059 1.00 76.25 169 MET A N 1
ATOM 1351 C CA . MET A 1 169 ? 3.431 -9.176 -20.372 1.00 76.25 169 MET A CA 1
ATOM 1352 C C . MET A 1 169 ? 4.084 -9.852 -19.172 1.00 76.25 169 MET A C 1
ATOM 1354 O O . MET A 1 169 ? 3.706 -9.588 -18.032 1.00 76.25 169 MET A O 1
ATOM 1358 N N . SER A 1 170 ? 5.092 -10.698 -19.396 1.00 80.44 170 SER A N 1
ATOM 1359 C CA . SER A 1 170 ? 5.906 -11.249 -18.305 1.00 80.44 170 SER A CA 1
ATOM 1360 C C . SER A 1 170 ? 6.773 -10.165 -17.645 1.00 80.44 170 SER A C 1
ATOM 1362 O O . SER A 1 170 ? 7.002 -9.104 -18.223 1.00 80.44 170 SER A O 1
ATOM 1364 N N . TYR A 1 171 ? 7.308 -10.433 -16.450 1.00 78.31 171 TYR A N 1
ATOM 1365 C CA . TYR A 1 171 ? 8.241 -9.511 -15.786 1.00 78.31 171 TYR A CA 1
ATOM 1366 C C . TYR A 1 171 ? 9.470 -9.175 -16.649 1.00 78.31 171 TYR A C 1
ATOM 1368 O O . TYR A 1 171 ? 9.884 -8.018 -16.714 1.00 78.31 171 TYR A O 1
ATOM 1376 N N . SER A 1 172 ? 10.050 -10.168 -17.333 1.00 76.88 172 SER A N 1
ATOM 1377 C CA . SER A 1 172 ? 11.210 -9.951 -18.207 1.00 76.88 172 SER A CA 1
ATOM 1378 C C . SER A 1 172 ? 10.863 -9.111 -19.431 1.00 76.88 172 SER A C 1
ATOM 1380 O O . SER A 1 172 ? 11.674 -8.289 -19.854 1.00 76.88 172 SER A O 1
ATOM 1382 N N . ASP A 1 173 ? 9.659 -9.288 -19.977 1.00 79.69 173 ASP A N 1
ATOM 1383 C CA . ASP A 1 173 ? 9.206 -8.523 -21.138 1.00 79.69 173 ASP A CA 1
ATOM 1384 C C . ASP A 1 173 ? 8.914 -7.069 -20.767 1.00 79.69 173 ASP A C 1
ATOM 1386 O O . ASP A 1 173 ? 9.281 -6.179 -21.530 1.00 79.69 173 ASP A O 1
ATOM 1390 N N . VAL A 1 174 ? 8.338 -6.818 -19.582 1.00 77.00 174 VAL A N 1
ATOM 1391 C CA . VAL A 1 174 ? 8.190 -5.458 -19.036 1.00 77.00 174 VAL A CA 1
ATOM 1392 C C . VAL A 1 174 ? 9.566 -4.808 -18.923 1.00 77.00 174 VAL A C 1
ATOM 1394 O O . VAL A 1 174 ? 9.797 -3.782 -19.552 1.00 77.00 174 VAL A O 1
ATOM 1397 N N . SER A 1 175 ? 10.517 -5.437 -18.224 1.00 74.25 175 SER A N 1
ATOM 1398 C CA . SER A 1 175 ? 11.869 -4.884 -18.053 1.00 74.25 175 SER A CA 1
ATOM 1399 C C . SER A 1 175 ? 12.550 -4.565 -19.388 1.00 74.25 175 SER A C 1
ATOM 1401 O O . SER A 1 175 ? 13.099 -3.475 -19.552 1.00 74.25 175 SER A O 1
ATOM 1403 N N . LYS A 1 176 ? 12.460 -5.474 -20.367 1.00 76.81 176 LYS A N 1
ATOM 1404 C CA . LYS A 1 176 ? 13.020 -5.260 -21.704 1.00 76.81 176 LYS A CA 1
ATOM 1405 C C . LYS A 1 176 ? 12.334 -4.105 -22.434 1.00 76.81 176 LYS A C 1
ATOM 1407 O O . LYS A 1 176 ? 13.020 -3.222 -22.934 1.00 76.81 176 LYS A O 1
ATOM 1412 N N . LYS A 1 177 ? 10.999 -4.082 -22.464 1.00 75.38 177 LYS A N 1
ATOM 1413 C CA . LYS A 1 177 ? 10.225 -3.021 -23.120 1.00 75.38 177 LYS A CA 1
ATOM 1414 C C . LYS A 1 177 ? 10.523 -1.653 -22.506 1.00 75.38 177 LYS A C 1
ATOM 1416 O O . LYS A 1 177 ? 10.685 -0.685 -23.241 1.00 75.38 177 LYS A O 1
ATOM 1421 N N . CYS A 1 178 ? 10.625 -1.569 -21.179 1.00 75.00 178 CYS A N 1
ATOM 1422 C CA . CYS A 1 178 ? 10.961 -0.315 -20.512 1.00 75.00 178 CYS A CA 1
ATOM 1423 C C . CYS A 1 178 ? 12.407 0.118 -20.827 1.00 75.00 178 CYS A C 1
ATOM 1425 O O . CYS A 1 178 ? 12.641 1.293 -21.094 1.00 75.00 178 CYS A O 1
ATOM 1427 N N . ALA A 1 179 ? 13.362 -0.819 -20.879 1.00 73.38 179 ALA A N 1
ATOM 1428 C CA . ALA A 1 179 ? 14.740 -0.524 -21.279 1.00 73.38 179 ALA A CA 1
ATOM 1429 C C . ALA A 1 179 ? 14.847 -0.064 -22.745 1.00 73.38 179 ALA A C 1
ATOM 1431 O O . ALA A 1 179 ? 15.619 0.843 -23.048 1.00 73.38 179 ALA A O 1
ATOM 1432 N N . ASP A 1 180 ? 14.060 -0.644 -23.654 1.00 70.94 180 ASP A N 1
ATOM 1433 C CA . ASP A 1 180 ? 14.009 -0.224 -25.058 1.00 70.94 180 ASP A CA 1
ATOM 1434 C C . ASP A 1 180 ? 13.495 1.224 -25.181 1.00 70.94 180 ASP A C 1
ATOM 1436 O O . ASP A 1 180 ? 14.122 2.037 -25.860 1.00 70.94 180 ASP A O 1
ATOM 1440 N N . LEU A 1 181 ? 12.434 1.588 -24.445 1.00 67.62 181 LEU A N 1
ATOM 1441 C CA . LEU A 1 181 ? 11.924 2.968 -24.383 1.00 67.62 181 LEU A CA 1
ATOM 1442 C C . LEU A 1 181 ? 12.974 3.958 -23.849 1.00 67.62 181 LEU A C 1
ATOM 1444 O O . LEU A 1 181 ? 13.134 5.050 -24.399 1.00 67.62 181 LEU A O 1
ATOM 1448 N N . GLN A 1 182 ? 13.721 3.569 -22.812 1.00 67.56 182 GLN A N 1
ATOM 1449 C CA . GLN A 1 182 ? 14.815 4.377 -22.265 1.00 67.56 182 GLN A CA 1
ATOM 1450 C C . GLN A 1 182 ? 15.957 4.552 -23.271 1.00 67.56 182 GLN A C 1
ATOM 1452 O O . GLN A 1 182 ? 16.485 5.652 -23.436 1.00 67.56 182 GLN A O 1
ATOM 1457 N N . ASN A 1 183 ? 16.327 3.488 -23.983 1.00 65.38 183 ASN A N 1
ATOM 1458 C CA . ASN A 1 183 ? 17.368 3.546 -25.004 1.00 65.38 183 ASN A CA 1
ATOM 1459 C C . ASN A 1 183 ? 16.961 4.447 -26.177 1.00 65.38 183 ASN A C 1
ATOM 1461 O O . ASN A 1 183 ? 17.771 5.255 -26.630 1.00 65.38 183 ASN A O 1
ATOM 1465 N N . GLU A 1 184 ? 15.710 4.369 -26.638 1.00 64.50 184 GLU A N 1
ATOM 1466 C CA . GLU A 1 184 ? 15.176 5.287 -27.652 1.00 64.50 184 GLU A CA 1
ATOM 1467 C C . GLU A 1 184 ? 15.260 6.751 -27.196 1.00 64.50 184 GLU A C 1
ATOM 1469 O O . GLU A 1 184 ? 15.657 7.618 -27.979 1.00 64.50 184 GLU A O 1
ATOM 1474 N N . LEU A 1 185 ? 14.958 7.034 -25.923 1.00 62.97 185 LEU A N 1
ATOM 1475 C CA . LEU A 1 185 ? 15.095 8.373 -25.349 1.00 62.97 185 LEU A CA 1
ATOM 1476 C C . LEU A 1 185 ? 16.555 8.849 -25.336 1.00 62.97 185 LEU A C 1
ATOM 1478 O O . LEU A 1 185 ? 16.837 9.969 -25.763 1.00 62.97 185 LEU A O 1
ATOM 1482 N N . VAL A 1 186 ? 17.493 8.013 -24.884 1.00 63.75 186 VAL A N 1
ATOM 1483 C CA . VAL A 1 186 ? 18.929 8.347 -24.874 1.00 63.75 186 VAL A CA 1
ATOM 1484 C C . VAL A 1 186 ? 19.431 8.626 -26.291 1.00 63.75 186 VAL A C 1
ATOM 1486 O O . VAL A 1 186 ? 20.177 9.584 -26.507 1.00 63.75 186 VAL A O 1
ATOM 1489 N N . VAL A 1 187 ? 18.990 7.844 -27.279 1.00 61.38 187 VAL A N 1
ATOM 1490 C CA . VAL A 1 187 ? 19.303 8.087 -28.694 1.00 61.38 187 VAL A CA 1
ATOM 1491 C C . VAL A 1 187 ? 18.732 9.433 -29.156 1.00 61.38 187 VAL A C 1
ATOM 1493 O O . VAL A 1 187 ? 19.454 10.218 -29.762 1.00 61.38 187 VAL A O 1
ATOM 1496 N N . GLN A 1 188 ? 17.488 9.777 -28.811 1.00 61.00 188 GLN A N 1
ATOM 1497 C CA . GLN A 1 188 ? 16.918 11.094 -29.137 1.00 61.00 188 GLN A CA 1
ATOM 1498 C C . GLN A 1 188 ? 17.689 12.253 -28.486 1.00 61.00 188 GLN A C 1
ATOM 1500 O O . GLN A 1 188 ? 17.940 13.264 -29.140 1.00 61.00 188 GLN A O 1
ATOM 1505 N N . MET A 1 189 ? 18.109 12.106 -27.227 1.00 60.88 189 MET A N 1
ATOM 1506 C CA . MET A 1 189 ? 18.906 13.118 -26.524 1.00 60.88 189 MET A CA 1
ATOM 1507 C C . MET A 1 189 ? 20.314 13.275 -27.108 1.00 60.88 189 MET A C 1
ATOM 1509 O O . MET A 1 189 ? 20.863 14.373 -27.086 1.00 60.88 189 MET A O 1
ATOM 1513 N N . THR A 1 190 ? 20.905 12.196 -27.626 1.00 61.78 190 THR A N 1
ATOM 1514 C CA . THR A 1 190 ? 22.258 12.207 -28.209 1.00 61.78 190 THR A CA 1
ATOM 1515 C C . THR A 1 190 ? 22.281 12.586 -29.692 1.00 61.78 190 THR A C 1
ATOM 1517 O O . THR A 1 190 ? 23.311 13.051 -30.174 1.00 61.78 190 THR A O 1
ATOM 1520 N N . MET A 1 191 ? 21.161 12.432 -30.410 1.00 57.31 191 MET A N 1
ATOM 1521 C CA . MET A 1 191 ? 21.004 12.832 -31.817 1.00 57.31 191 MET A CA 1
ATOM 1522 C C . MET A 1 191 ? 20.356 14.214 -32.006 1.00 57.31 191 MET A C 1
ATOM 1524 O O . MET A 1 191 ? 20.307 14.703 -33.135 1.00 57.31 191 MET A O 1
ATOM 1528 N N . GLY A 1 192 ? 19.885 14.865 -30.936 1.00 49.94 192 GLY A N 1
ATOM 1529 C CA . GLY A 1 192 ? 19.586 16.297 -30.950 1.00 49.94 192 GLY A CA 1
ATOM 1530 C C . GLY A 1 192 ? 20.874 17.076 -31.218 1.00 49.94 192 GLY A C 1
ATOM 1531 O O . GLY A 1 192 ? 21.794 17.037 -30.406 1.00 49.94 192 GLY A O 1
ATOM 1532 N N . GLU A 1 193 ? 20.965 17.707 -32.390 1.00 45.91 193 GLU A N 1
ATOM 1533 C CA . GLU A 1 193 ? 22.173 18.361 -32.902 1.00 45.91 193 GLU A CA 1
ATOM 1534 C C . GLU A 1 193 ? 22.881 19.245 -31.855 1.00 45.91 193 GLU A C 1
ATOM 1536 O O . GLU A 1 193 ? 22.218 19.984 -31.120 1.00 45.91 193 GLU A O 1
ATOM 1541 N N . PRO A 1 194 ? 24.229 19.260 -31.816 1.00 42.66 194 PRO A N 1
ATOM 1542 C CA . PRO A 1 194 ? 24.940 20.319 -31.124 1.00 42.66 194 PRO A CA 1
ATOM 1543 C C . PRO A 1 194 ? 24.574 21.645 -31.796 1.00 42.66 19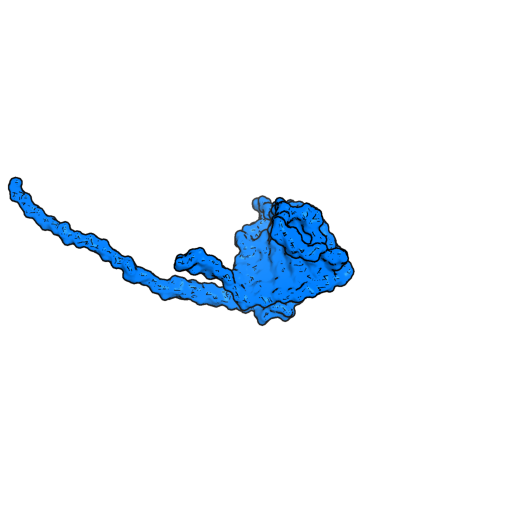4 PRO A C 1
ATOM 1545 O O . PRO A 1 194 ? 24.824 21.842 -32.986 1.00 42.66 194 PRO A O 1
ATOM 1548 N N . ASP A 1 195 ? 23.972 22.540 -31.017 1.00 42.50 195 ASP A N 1
ATOM 1549 C CA . ASP A 1 195 ? 23.604 23.890 -31.423 1.00 42.50 195 ASP A CA 1
ATOM 1550 C C . ASP A 1 195 ? 24.792 24.575 -32.125 1.00 42.50 195 ASP A C 1
ATOM 1552 O O . ASP A 1 195 ? 25.811 24.926 -31.521 1.00 42.50 195 ASP A O 1
ATOM 1556 N N . SER A 1 196 ? 24.673 24.737 -33.444 1.00 40.59 196 SER A N 1
ATOM 1557 C CA . SER A 1 196 ? 25.689 25.349 -34.304 1.00 40.59 196 SER A CA 1
ATOM 1558 C C . SER A 1 196 ? 25.767 26.877 -34.144 1.00 40.59 196 SER A C 1
ATOM 1560 O O . SER A 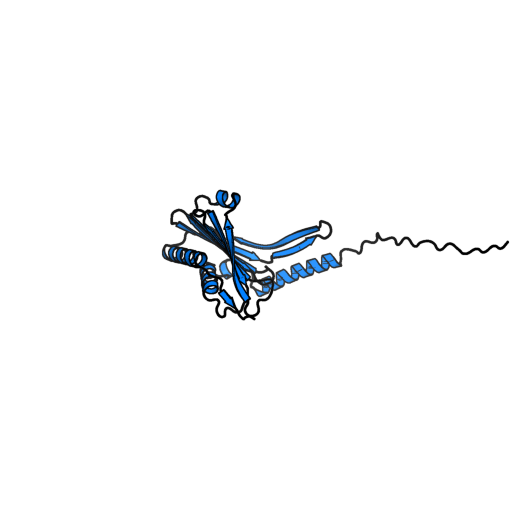1 196 ? 26.487 27.548 -34.889 1.00 40.59 196 SER A O 1
ATOM 1562 N N . SER A 1 197 ? 25.074 27.459 -33.158 1.00 35.56 197 SER A N 1
ATOM 1563 C CA . SER A 1 197 ? 25.021 28.908 -32.957 1.00 35.56 197 SER A CA 1
ATOM 1564 C C . SER A 1 197 ? 26.109 29.500 -32.052 1.00 35.56 197 SER A C 1
ATOM 1566 O O . SER A 1 197 ? 26.209 30.728 -31.965 1.00 35.56 197 SER A O 1
ATOM 1568 N N . ILE A 1 198 ? 27.041 28.709 -31.499 1.00 40.06 198 ILE A N 1
ATOM 1569 C CA . ILE A 1 198 ? 28.283 29.280 -30.943 1.00 40.06 198 ILE A CA 1
ATOM 1570 C C . ILE A 1 198 ? 29.248 29.588 -32.095 1.00 40.06 198 ILE A C 1
ATOM 1572 O O . ILE A 1 198 ? 30.274 28.937 -32.304 1.00 40.06 198 ILE A O 1
ATOM 1576 N N . LYS A 1 199 ? 28.947 30.662 -32.835 1.00 33.75 199 LYS A N 1
ATOM 1577 C CA . LYS A 1 199 ? 29.981 31.417 -33.542 1.00 33.75 199 LYS A CA 1
ATOM 1578 C C . LYS A 1 199 ? 30.988 31.873 -32.490 1.00 33.75 199 LYS A C 1
ATOM 1580 O O . LYS A 1 199 ? 30.770 32.870 -31.803 1.00 33.75 199 LYS A O 1
ATOM 1585 N N . LYS A 1 200 ? 32.106 31.152 -32.377 1.00 37.56 200 LYS A N 1
ATOM 1586 C CA . LYS A 1 200 ? 33.344 31.680 -31.800 1.00 37.56 200 LYS A CA 1
ATOM 1587 C C . LYS A 1 200 ? 33.619 33.017 -32.488 1.00 37.56 200 LYS A C 1
ATOM 1589 O O . LYS A 1 200 ? 34.101 33.048 -33.617 1.00 37.56 200 LYS A O 1
ATOM 1594 N N . LYS A 1 201 ? 33.316 34.128 -31.815 1.00 34.75 201 LYS A N 1
ATOM 1595 C CA . LYS A 1 201 ? 33.992 35.391 -32.098 1.00 34.75 201 LYS A CA 1
ATOM 1596 C C . LYS A 1 201 ? 35.450 35.171 -31.716 1.00 34.75 201 LYS A C 1
ATOM 1598 O O . LYS A 1 201 ? 35.819 35.288 -30.552 1.00 34.75 201 LYS A O 1
ATOM 1603 N N . HIS A 1 202 ? 36.257 34.783 -32.698 1.00 31.31 202 HIS A N 1
ATOM 1604 C CA . HIS A 1 202 ? 37.684 35.047 -32.660 1.00 31.31 202 HIS A CA 1
ATOM 1605 C C . HIS A 1 202 ? 37.855 36.563 -32.489 1.00 31.31 202 HIS A C 1
ATOM 1607 O O . HIS A 1 202 ? 37.303 37.311 -33.298 1.00 31.31 202 HIS A O 1
ATOM 1613 N N . PRO A 1 203 ? 38.577 37.048 -31.468 1.00 38.19 203 PRO A N 1
ATOM 1614 C CA . PRO A 1 203 ? 39.128 38.386 -31.533 1.00 38.19 203 PRO A CA 1
ATOM 1615 C C . PRO A 1 203 ? 40.166 38.372 -32.655 1.00 38.19 203 PRO A C 1
ATOM 1617 O O . PRO A 1 203 ? 41.108 37.575 -32.628 1.00 38.19 203 PRO A O 1
ATOM 1620 N N . GLU A 1 204 ? 39.950 39.215 -33.660 1.00 36.22 204 GLU A N 1
ATOM 1621 C CA . GLU A 1 204 ? 40.959 39.536 -34.657 1.00 36.22 204 GLU A CA 1
ATOM 1622 C C . GLU A 1 204 ? 42.245 39.962 -33.944 1.00 36.22 204 GLU A C 1
ATOM 1624 O O . GLU A 1 204 ? 42.272 40.887 -33.131 1.00 36.22 204 GLU A O 1
ATOM 1629 N N . GLN A 1 205 ? 43.323 39.249 -34.256 1.00 39.94 205 GLN A N 1
ATOM 1630 C CA . GLN A 1 205 ? 44.673 39.725 -34.033 1.00 39.94 205 GLN A CA 1
ATOM 1631 C C . GLN A 1 205 ? 44.928 40.887 -34.999 1.00 39.94 205 GLN A C 1
ATOM 1633 O O . GLN A 1 205 ? 45.220 40.681 -36.172 1.00 39.94 205 GLN A O 1
ATOM 1638 N N . THR A 1 206 ? 44.863 42.111 -34.494 1.00 36.75 206 THR A N 1
ATOM 1639 C CA . THR A 1 206 ? 45.598 43.258 -35.043 1.00 36.75 206 THR A CA 1
ATOM 1640 C C . THR A 1 206 ? 46.618 43.618 -33.967 1.00 36.75 206 THR A C 1
ATOM 1642 O O . THR A 1 206 ? 46.241 43.961 -32.854 1.00 36.75 206 THR A O 1
ATOM 1645 N N . GLY A 1 207 ? 47.916 43.400 -34.130 1.00 32.94 207 GLY A N 1
ATOM 1646 C CA . GLY A 1 207 ? 48.743 43.883 -35.224 1.00 32.94 207 GLY A CA 1
ATOM 1647 C C . GLY A 1 207 ? 49.763 44.814 -34.574 1.00 32.94 207 GLY A C 1
ATOM 1648 O O . GLY A 1 207 ? 49.454 45.959 -34.265 1.00 32.94 207 GLY A O 1
ATOM 1649 N N . TRP A 1 208 ? 50.949 44.283 -34.279 1.00 32.62 208 TRP A N 1
ATOM 1650 C CA . TRP A 1 208 ? 52.098 45.077 -33.858 1.00 32.62 208 TRP A CA 1
ATOM 1651 C C . TRP A 1 208 ? 52.465 46.060 -34.973 1.00 32.62 208 TRP A C 1
ATOM 1653 O O . TRP A 1 208 ? 52.675 45.648 -36.113 1.00 32.62 208 TRP A O 1
ATOM 1663 N N . ALA A 1 209 ? 52.613 47.335 -34.631 1.00 37.62 209 ALA A N 1
ATOM 1664 C CA . ALA A 1 209 ? 53.419 48.267 -35.402 1.00 37.62 209 ALA A CA 1
ATOM 1665 C C . ALA A 1 209 ? 54.171 49.181 -34.433 1.00 37.62 209 ALA A C 1
ATOM 1667 O O . ALA A 1 209 ? 53.598 50.059 -33.790 1.00 37.62 209 ALA A O 1
ATOM 1668 N N . GLU A 1 210 ? 55.474 48.930 -34.332 1.00 36.88 210 GLU A N 1
ATOM 1669 C CA . GLU A 1 210 ? 56.467 49.868 -33.830 1.00 36.88 210 GLU A CA 1
ATOM 1670 C C . GLU A 1 210 ? 56.333 51.222 -34.542 1.00 36.88 210 GLU A C 1
ATOM 1672 O O . GLU A 1 210 ? 56.179 51.268 -35.765 1.00 36.88 210 GLU A O 1
ATOM 1677 N N . LYS A 1 211 ? 56.547 52.323 -33.816 1.00 34.69 211 LYS A N 1
ATOM 1678 C CA . LYS A 1 211 ? 57.389 53.410 -34.325 1.00 34.69 211 LYS A CA 1
ATOM 1679 C C . LYS A 1 211 ? 57.993 54.226 -33.188 1.00 34.69 211 LYS A C 1
ATOM 1681 O O . LYS A 1 211 ? 57.309 54.697 -32.288 1.00 34.69 211 LYS A O 1
ATOM 1686 N N . ARG A 1 212 ? 59.313 54.346 -33.296 1.00 36.12 212 ARG A N 1
ATOM 1687 C CA . ARG A 1 212 ? 60.220 55.221 -32.560 1.00 36.12 212 ARG A CA 1
ATOM 1688 C C . ARG A 1 212 ? 59.899 56.685 -32.876 1.00 36.12 212 ARG A C 1
ATOM 1690 O O . ARG A 1 212 ? 59.671 57.001 -34.046 1.00 36.12 212 ARG A O 1
ATOM 1697 N N . ASN A 1 213 ? 59.933 57.535 -31.855 1.00 40.53 213 ASN A N 1
ATOM 1698 C CA . ASN A 1 213 ? 60.805 58.712 -31.743 1.00 40.53 213 ASN A CA 1
ATOM 1699 C C . ASN A 1 213 ? 60.666 59.317 -30.347 1.00 40.53 213 ASN A C 1
ATOM 1701 O O . ASN A 1 213 ? 59.511 59.511 -29.915 1.00 40.53 213 ASN A O 1
#

Secondary structure (DSSP, 8-state):
--EEESEEEEEEPPHHHHHT-TT-SEEEEEEEE-TTSSEEEEEEEEEETTEEEEEEEEEE--EEEEETTTTEEEEE-SEEEEPPPEEPPHHHHHHHHHHHHHHHH---EEE-SPPPTT-EEEEEEEETTTTEEEEEEEES---TT-HHHHHHHHHHHTTSPPGGGT-SS-HHHHHHHHHHHHHHHHHHHHHS---TT----PPP---------